Protein AF-A0AAN8VCT1-F1 (afdb_monomer_lite)

Organism: NCBI:txid194707

pLDDT: mean 83.06, std 10.14, range [31.86, 95.44]

Structure (mmCIF, N/CA/C/O backbone):
data_AF-A0AAN8VCT1-F1
#
_entry.id   AF-A0AAN8VCT1-F1
#
loop_
_atom_site.group_PDB
_atom_site.id
_atom_site.type_symbol
_atom_site.label_atom_id
_atom_site.label_alt_id
_atom_site.label_comp_id
_atom_site.label_asym_id
_atom_site.label_entity_id
_atom_site.label_seq_id
_atom_site.pdbx_PDB_ins_code
_atom_site.Cartn_x
_atom_site.Cartn_y
_atom_site.Cartn_z
_atom_site.occupancy
_atom_site.B_iso_or_equiv
_atom_site.auth_seq_id
_atom_site.auth_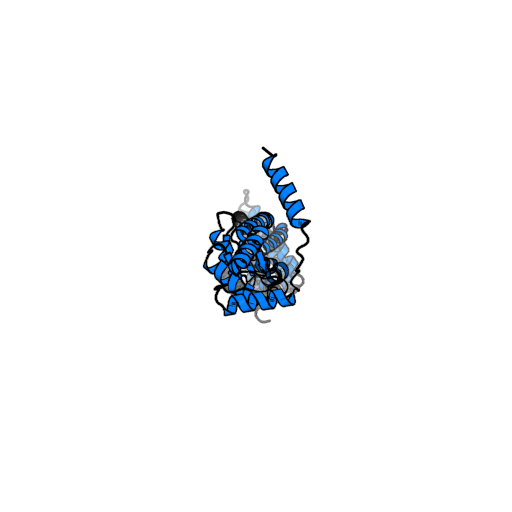comp_id
_atom_site.auth_asym_id
_atom_site.auth_atom_id
_atom_site.pdbx_PDB_model_num
ATOM 1 N N . MET A 1 1 ? -18.694 25.900 54.998 1.00 53.75 1 MET A N 1
ATOM 2 C CA . MET A 1 1 ? -19.488 25.011 54.133 1.00 53.75 1 MET A CA 1
ATOM 3 C C . MET A 1 1 ? -19.138 23.539 54.392 1.00 53.75 1 MET A C 1
ATOM 5 O O . MET A 1 1 ? -19.356 22.736 53.507 1.00 53.75 1 MET A O 1
ATOM 9 N N . ASP A 1 2 ? -18.673 23.172 55.602 1.00 62.88 2 ASP A N 1
ATOM 10 C CA . ASP A 1 2 ? -18.241 21.791 55.914 1.00 62.88 2 ASP A CA 1
ATOM 11 C C . ASP A 1 2 ? -18.746 21.263 57.275 1.00 62.88 2 ASP A C 1
ATOM 13 O O . ASP A 1 2 ? -18.434 20.135 57.645 1.00 62.88 2 ASP A O 1
ATOM 17 N N . GLU A 1 3 ? -19.530 22.036 58.041 1.00 81.06 3 GLU A N 1
ATOM 18 C CA . GLU A 1 3 ? -20.085 21.554 59.323 1.00 81.06 3 GLU A CA 1
ATOM 19 C C . GLU A 1 3 ? -21.129 20.451 59.109 1.00 81.06 3 GLU A C 1
ATOM 21 O O . GLU A 1 3 ? -21.075 19.428 59.784 1.00 81.06 3 GLU A O 1
ATOM 26 N N . GLU A 1 4 ? -21.998 20.587 58.103 1.00 82.38 4 GLU A N 1
ATOM 27 C CA . GLU A 1 4 ? -22.968 19.542 57.734 1.00 82.38 4 GLU A CA 1
ATOM 28 C C . GLU A 1 4 ? -22.280 18.250 57.266 1.00 82.38 4 GLU A C 1
ATOM 30 O O . GLU A 1 4 ? -22.749 17.147 57.539 1.00 82.38 4 GLU A O 1
ATOM 35 N N . LEU A 1 5 ? -21.133 18.374 56.592 1.00 79.94 5 LEU A N 1
ATOM 36 C CA . LEU A 1 5 ? -20.367 17.243 56.067 1.00 79.94 5 LEU A CA 1
ATOM 37 C C . LEU A 1 5 ? -19.647 16.488 57.198 1.00 79.94 5 LEU A C 1
ATOM 39 O O . LEU A 1 5 ? -19.632 15.255 57.215 1.00 79.94 5 LEU A O 1
ATOM 43 N N . LEU A 1 6 ? -19.127 17.221 58.189 1.00 88.38 6 LEU A N 1
ATOM 44 C CA . LEU A 1 6 ? -18.563 16.663 59.423 1.00 88.38 6 LEU A CA 1
ATOM 45 C C . LEU A 1 6 ? -19.628 15.997 60.303 1.00 88.38 6 LEU A C 1
ATOM 47 O O . LEU A 1 6 ? -19.378 14.936 60.879 1.00 88.38 6 LEU A O 1
ATOM 51 N N . GLU A 1 7 ? -20.823 16.582 60.398 1.00 89.25 7 GLU A N 1
ATOM 52 C CA . GLU A 1 7 ? -21.940 15.964 61.113 1.00 89.25 7 GLU A CA 1
ATOM 53 C C . GLU A 1 7 ? -22.403 14.675 60.434 1.00 89.25 7 GLU A C 1
ATOM 55 O O . GLU A 1 7 ? -22.586 13.667 61.118 1.00 89.25 7 GLU A O 1
ATOM 60 N N . LEU A 1 8 ? -22.511 14.663 59.102 1.00 84.38 8 LEU A N 1
ATOM 61 C CA . LEU A 1 8 ? -22.821 13.457 58.331 1.00 84.38 8 LEU A CA 1
ATOM 62 C C . LEU A 1 8 ? -21.752 12.372 58.508 1.00 84.38 8 LEU A C 1
ATOM 64 O O . LEU A 1 8 ? -22.101 11.211 58.723 1.00 84.38 8 LEU A O 1
ATOM 68 N N . GLN A 1 9 ? -20.462 12.729 58.498 1.00 83.62 9 GLN A N 1
ATOM 69 C CA . GLN A 1 9 ? -19.374 11.784 58.785 1.00 83.62 9 GLN A CA 1
ATOM 70 C C . GLN A 1 9 ? -19.494 11.178 60.183 1.00 83.62 9 GLN A C 1
ATOM 72 O O . GLN A 1 9 ? -19.378 9.965 60.349 1.00 83.62 9 GLN A O 1
ATOM 77 N N . ARG A 1 10 ? -19.783 12.003 61.190 1.00 87.44 10 ARG A N 1
ATOM 78 C CA . ARG A 1 10 ? -19.929 11.541 62.571 1.00 87.44 10 ARG A CA 1
ATOM 79 C C . ARG A 1 10 ? -21.169 10.661 62.759 1.00 87.44 10 ARG A C 1
ATOM 81 O O . ARG A 1 10 ? -21.119 9.675 63.494 1.00 87.44 10 ARG A O 1
ATOM 88 N N . GLN A 1 11 ? -22.276 10.995 62.097 1.00 85.75 11 GLN A N 1
ATOM 89 C CA . GLN A 1 11 ? -23.486 10.167 62.083 1.00 85.75 11 GLN A CA 1
ATOM 90 C C . GLN A 1 11 ? -23.235 8.824 61.388 1.00 85.75 11 GLN A C 1
ATOM 92 O O . GLN A 1 11 ? -23.698 7.789 61.869 1.00 85.75 11 GLN A O 1
ATOM 97 N N . PHE A 1 12 ? -22.455 8.822 60.306 1.00 78.38 12 PHE A N 1
ATOM 98 C CA . PHE A 1 12 ? -22.058 7.611 59.597 1.00 78.38 12 PHE A CA 1
ATOM 99 C C . PHE A 1 12 ? -21.145 6.716 60.447 1.00 78.38 12 PHE A C 1
ATOM 101 O O . PHE A 1 12 ? -21.412 5.521 60.569 1.00 78.38 12 PHE A O 1
ATOM 108 N N . GLU A 1 13 ? -20.131 7.279 61.112 1.00 84.19 13 GLU A N 1
ATOM 109 C CA . GLU A 1 13 ? -19.280 6.537 62.055 1.00 84.19 13 GLU A CA 1
ATOM 110 C C . GLU A 1 13 ? -20.093 5.934 63.205 1.00 84.19 13 GLU A C 1
ATOM 112 O O . GLU A 1 13 ? -19.901 4.770 63.560 1.00 84.19 13 GLU A O 1
ATOM 117 N N . PHE A 1 14 ? -21.042 6.690 63.763 1.00 82.31 14 PHE A N 1
ATOM 118 C CA . PHE A 1 14 ? -21.921 6.203 64.824 1.00 82.31 14 PHE A CA 1
ATOM 119 C C . PHE A 1 14 ? -22.819 5.049 64.347 1.00 82.31 14 PHE A C 1
ATOM 121 O O . PHE A 1 14 ? -22.949 4.038 65.039 1.00 82.31 14 PHE A O 1
ATOM 128 N N . ALA A 1 15 ? -23.391 5.158 63.143 1.00 76.38 15 ALA A N 1
ATOM 129 C CA . ALA A 1 15 ? -24.202 4.104 62.538 1.00 76.38 15 ALA A CA 1
ATOM 130 C C . ALA A 1 15 ? -23.382 2.844 62.201 1.00 76.38 15 ALA A C 1
ATOM 132 O O . ALA A 1 15 ? -23.878 1.734 62.373 1.00 76.38 15 ALA A O 1
ATOM 133 N N . GLN A 1 16 ? -22.119 2.988 61.782 1.00 70.69 16 GLN A N 1
ATOM 134 C CA . GLN A 1 16 ? -21.220 1.852 61.546 1.00 70.69 16 GLN A CA 1
ATOM 135 C C . GLN A 1 16 ? -20.748 1.177 62.844 1.00 70.69 16 GLN A C 1
ATOM 137 O O . GLN A 1 16 ? -20.548 -0.040 62.876 1.00 70.69 16 GLN A O 1
ATOM 142 N N . GLN A 1 17 ? -20.571 1.946 63.924 1.00 70.25 17 GLN A N 1
ATOM 143 C CA . GLN A 1 17 ? -20.206 1.423 65.245 1.00 70.25 17 GLN A CA 1
ATOM 144 C C . GLN A 1 17 ? -21.382 0.758 65.972 1.00 70.25 17 GLN A C 1
ATOM 146 O O . GLN A 1 17 ? -21.161 -0.078 66.858 1.00 70.25 17 GLN A O 1
ATOM 151 N N . ALA A 1 18 ? -22.623 1.070 65.586 1.00 67.12 18 ALA A N 1
ATOM 152 C CA . ALA A 1 18 ? -23.806 0.348 66.026 1.00 67.12 18 ALA A CA 1
ATOM 153 C C . ALA A 1 18 ? -23.758 -1.092 65.484 1.00 67.12 18 ALA A C 1
ATOM 155 O O . ALA A 1 18 ? -24.204 -1.395 64.380 1.00 67.12 18 ALA A O 1
ATOM 156 N N . LYS A 1 19 ? -23.187 -2.010 66.274 1.00 56.22 19 LYS A N 1
ATOM 157 C CA . LYS A 1 19 ? -23.197 -3.446 65.980 1.00 56.22 19 LYS A CA 1
ATOM 158 C C . LYS A 1 19 ? -24.645 -3.915 65.853 1.00 56.22 19 LYS A C 1
ATOM 160 O O . LYS A 1 19 ? -25.330 -4.095 66.858 1.00 56.22 19 LYS A O 1
ATOM 165 N N . SER A 1 20 ? -25.090 -4.146 64.621 1.00 60.38 20 SER A N 1
ATOM 166 C CA . SER A 1 20 ? -26.326 -4.870 64.357 1.00 60.38 20 SER A CA 1
ATOM 167 C C . SER A 1 20 ? -26.246 -6.232 65.053 1.00 60.38 20 SER A C 1
ATOM 169 O O . SER A 1 20 ? -25.323 -7.016 64.832 1.00 60.38 20 SER A O 1
ATOM 171 N N . SER A 1 21 ? -27.187 -6.501 65.958 1.00 58.75 21 SER A N 1
ATOM 172 C CA . SER A 1 21 ? -27.224 -7.738 66.751 1.00 58.75 21 SER A CA 1
ATOM 173 C C . SER A 1 21 ? -27.528 -8.980 65.905 1.00 58.75 21 SER A C 1
ATOM 175 O O . SER A 1 21 ? -27.344 -10.102 66.370 1.00 58.75 21 SER A O 1
ATOM 177 N N . ILE A 1 22 ? -27.954 -8.787 64.653 1.00 65.75 22 ILE A N 1
ATOM 178 C CA . ILE A 1 22 ? -28.305 -9.839 63.703 1.00 65.75 22 ILE A CA 1
ATOM 179 C C . ILE A 1 22 ? -27.541 -9.565 62.406 1.00 65.75 22 ILE A C 1
ATOM 181 O O . ILE A 1 22 ? -27.936 -8.726 61.598 1.00 65.75 22 ILE A O 1
ATOM 185 N N . ARG A 1 23 ? -26.420 -10.262 62.212 1.00 71.12 23 ARG A N 1
ATOM 186 C CA . ARG A 1 23 ? -25.745 -10.335 60.912 1.00 71.12 23 ARG A CA 1
ATOM 187 C C . ARG A 1 23 ? -26.341 -11.504 60.143 1.00 71.12 23 ARG A C 1
ATOM 189 O O . ARG A 1 23 ? -26.275 -12.641 60.607 1.00 71.12 23 ARG A O 1
ATOM 196 N N . LEU A 1 24 ? -26.935 -11.221 58.990 1.00 77.00 24 LEU A N 1
ATOM 197 C CA . LEU A 1 24 ? -27.334 -12.266 58.055 1.00 77.00 24 LEU A CA 1
ATOM 198 C C . LEU A 1 24 ? -26.065 -12.943 57.526 1.00 77.00 24 LEU A C 1
ATOM 200 O O . LEU A 1 24 ? -25.095 -12.267 57.185 1.00 77.00 24 LEU A O 1
ATOM 204 N N . SER A 1 25 ? -26.055 -14.275 57.494 1.00 83.38 25 SER A N 1
ATOM 205 C CA . SER A 1 25 ? -25.018 -15.012 56.774 1.00 83.38 25 SER A CA 1
ATOM 206 C C . SER A 1 25 ? -25.188 -14.785 55.270 1.00 83.38 25 SER A C 1
ATOM 208 O O . SER A 1 25 ? -26.305 -14.559 54.807 1.00 83.38 25 SER A O 1
ATOM 210 N N . GLU A 1 26 ? -24.107 -14.893 54.497 1.00 81.81 26 GLU A N 1
ATOM 211 C CA . GLU A 1 26 ? -24.150 -14.765 53.028 1.00 81.81 26 GLU A CA 1
ATOM 212 C C . GLU A 1 26 ? -25.211 -15.692 52.413 1.00 81.81 26 GLU A C 1
ATOM 214 O O . GLU A 1 26 ? -26.003 -15.275 51.574 1.00 81.81 26 GLU A O 1
ATOM 219 N N . ARG A 1 27 ? -25.319 -16.924 52.926 1.00 84.00 27 ARG A N 1
ATOM 220 C CA . ARG A 1 27 ? -26.356 -17.883 52.526 1.00 84.00 27 ARG A CA 1
ATOM 221 C C . ARG A 1 27 ? -27.774 -17.366 52.780 1.00 84.00 27 ARG A C 1
ATOM 223 O O . ARG A 1 27 ? -28.621 -17.477 51.901 1.00 84.00 27 ARG A O 1
ATOM 230 N N . ASN A 1 28 ? -28.027 -16.782 53.951 1.00 86.38 28 ASN A N 1
ATOM 231 C CA . ASN A 1 28 ? -29.343 -16.230 54.271 1.00 86.38 28 ASN A CA 1
ATOM 232 C C . ASN A 1 28 ? -29.665 -15.012 53.395 1.00 86.38 28 ASN A C 1
ATOM 234 O O . ASN A 1 28 ? -30.828 -14.800 53.070 1.00 86.38 28 ASN A O 1
ATOM 238 N N . VAL A 1 29 ? -28.658 -14.218 53.010 1.00 85.06 29 VAL A N 1
ATOM 239 C CA . VAL A 1 29 ? -28.833 -13.095 52.076 1.00 85.06 29 VAL A CA 1
ATOM 240 C C . VAL A 1 29 ? -29.236 -13.606 50.694 1.00 85.06 29 VAL A C 1
ATOM 242 O O . VAL A 1 29 ? -30.199 -13.098 50.130 1.00 85.06 29 VAL A O 1
ATOM 245 N N . VAL A 1 30 ? -28.571 -14.642 50.175 1.00 84.38 30 VAL A N 1
ATOM 246 C CA . VAL A 1 30 ? -28.929 -15.261 48.885 1.00 84.38 30 VAL A CA 1
ATOM 247 C C . VAL A 1 30 ? -30.354 -15.825 48.916 1.00 84.38 30 VAL A C 1
ATOM 249 O O . VAL A 1 30 ? -31.145 -15.529 48.024 1.00 84.38 30 VAL A O 1
ATOM 252 N N . GLU A 1 31 ? -30.720 -16.566 49.969 1.00 85.75 31 GLU A N 1
ATOM 253 C CA . GLU A 1 31 ? -32.077 -17.114 50.129 1.00 85.75 31 GLU A CA 1
ATOM 254 C C . GLU A 1 31 ? -33.140 -16.004 50.242 1.00 85.75 31 GLU A C 1
ATOM 256 O O . GLU A 1 31 ? -34.231 -16.129 49.684 1.00 85.75 31 GLU A O 1
ATOM 261 N N . LEU A 1 32 ? -32.825 -14.888 50.913 1.00 86.75 32 LEU A N 1
ATOM 262 C CA . LEU A 1 32 ? -33.703 -13.716 50.985 1.00 86.75 32 LEU A CA 1
ATOM 263 C C . LEU A 1 32 ? -33.900 -13.061 49.618 1.00 86.75 32 LEU A C 1
ATOM 265 O O . LEU A 1 32 ? -35.037 -12.778 49.255 1.00 86.75 32 LEU A O 1
ATOM 269 N N . VAL A 1 33 ? -32.829 -12.840 48.853 1.00 85.88 33 VAL A N 1
ATOM 270 C CA . VAL A 1 33 ? -32.914 -12.258 47.501 1.00 85.88 33 VAL A CA 1
ATOM 271 C C . VAL A 1 33 ? -33.759 -13.146 46.588 1.00 85.88 33 VAL A C 1
ATOM 273 O O . VAL A 1 33 ? -34.661 -12.649 45.914 1.00 85.88 33 VAL A O 1
ATOM 276 N N . GLN A 1 34 ? -33.556 -14.463 46.645 1.00 84.31 34 GLN A N 1
ATOM 277 C CA . GLN A 1 34 ? -34.357 -15.421 45.887 1.00 84.31 34 GLN A CA 1
ATOM 278 C C . GLN A 1 34 ? -35.841 -15.369 46.290 1.00 84.31 34 GLN A C 1
ATOM 280 O O . GLN A 1 34 ? -36.719 -15.353 45.429 1.00 84.31 34 GLN A O 1
ATOM 285 N N . LYS A 1 35 ? -36.144 -15.256 47.592 1.00 87.50 35 LYS A N 1
ATOM 286 C CA . LYS A 1 35 ? -37.524 -15.077 48.075 1.00 87.50 35 LYS A CA 1
ATOM 287 C C . LYS A 1 35 ? -38.144 -13.752 47.637 1.00 87.50 35 LYS A C 1
ATOM 289 O O . LYS A 1 35 ? -39.335 -13.720 47.340 1.00 87.50 35 LYS A O 1
ATOM 294 N N . LEU A 1 36 ? -37.369 -12.672 47.576 1.00 87.69 36 LEU A N 1
ATOM 295 C CA . LEU A 1 36 ? -37.843 -11.375 47.084 1.00 87.69 36 LEU A CA 1
ATOM 296 C C . LEU A 1 36 ? -38.179 -11.414 45.585 1.00 87.69 36 LEU A C 1
ATOM 298 O O . LEU A 1 36 ? -39.157 -10.785 45.179 1.00 87.69 36 LEU A O 1
ATOM 302 N N . GLN A 1 37 ? -37.430 -12.183 44.787 1.00 85.19 37 GLN A N 1
ATOM 303 C CA . GLN A 1 37 ? -37.764 -12.453 43.383 1.00 85.19 37 GLN A CA 1
ATOM 304 C C . GLN A 1 37 ? -39.017 -13.333 43.244 1.00 85.19 37 GLN A C 1
ATOM 306 O O . GLN A 1 37 ? -39.904 -13.007 42.460 1.00 85.19 37 GLN A O 1
ATOM 311 N N . GLU A 1 38 ? -39.149 -14.408 44.035 1.00 88.25 38 GLU A N 1
ATOM 312 C CA . GLU A 1 38 ? -40.351 -15.267 44.029 1.00 88.25 38 GLU A CA 1
ATOM 313 C C . GLU A 1 38 ? -41.633 -14.486 44.361 1.00 88.25 38 GLU A C 1
ATOM 315 O O . GLU A 1 38 ? -42.693 -14.751 43.795 1.00 88.25 38 GLU A O 1
ATOM 320 N N . LEU A 1 39 ? -41.537 -13.517 45.276 1.00 91.19 39 LEU A N 1
ATOM 321 C CA . LEU A 1 39 ? -42.647 -12.653 45.680 1.00 91.19 39 LEU A CA 1
ATOM 322 C C . LEU A 1 39 ? -42.895 -11.477 44.717 1.00 91.19 39 LEU A C 1
ATOM 324 O O . LEU A 1 39 ? -43.780 -10.670 44.991 1.00 91.19 39 LEU A O 1
ATOM 328 N N . GLN A 1 40 ? -42.132 -11.370 43.620 1.00 84.62 40 GLN A N 1
ATOM 329 C CA . GLN A 1 40 ? -42.171 -10.259 42.655 1.00 84.62 40 GLN A CA 1
ATOM 330 C C . GLN A 1 40 ? -41.985 -8.872 43.293 1.00 84.62 40 GLN A C 1
ATOM 332 O O . GLN A 1 40 ? -42.504 -7.872 42.803 1.00 84.62 40 GLN A O 1
ATOM 337 N N . ILE A 1 41 ? -41.242 -8.802 44.401 1.00 86.94 41 ILE A N 1
ATOM 338 C CA . ILE A 1 41 ? -40.828 -7.526 45.002 1.00 86.94 41 ILE A CA 1
ATOM 339 C C . ILE A 1 41 ? -39.629 -6.962 44.230 1.00 86.94 41 ILE A C 1
ATOM 341 O O . ILE A 1 41 ? -39.508 -5.751 44.070 1.00 86.94 41 ILE A O 1
ATOM 345 N N . ILE A 1 42 ? -38.757 -7.853 43.748 1.00 82.56 42 ILE A N 1
ATOM 346 C CA . ILE A 1 42 ? -37.746 -7.562 42.730 1.00 82.56 42 ILE A CA 1
ATOM 347 C C . ILE A 1 42 ? -38.297 -8.125 41.421 1.00 82.56 42 ILE A C 1
ATOM 349 O O . ILE A 1 42 ? -38.328 -9.341 41.237 1.00 82.56 42 ILE A O 1
ATOM 353 N N . ASP A 1 43 ? -38.786 -7.248 40.552 1.00 78.25 43 ASP A N 1
ATOM 354 C CA . ASP A 1 43 ? -39.464 -7.586 39.295 1.00 78.25 43 ASP A CA 1
ATOM 355 C C . ASP A 1 43 ? -38.547 -7.512 38.060 1.00 78.25 43 ASP A C 1
ATOM 357 O O . ASP A 1 43 ? -38.998 -7.732 36.936 1.00 78.25 43 ASP A O 1
ATOM 361 N N . PHE A 1 44 ? -37.256 -7.247 38.263 1.00 79.56 44 PHE A N 1
ATOM 362 C CA . PHE A 1 44 ? -36.243 -7.158 37.215 1.00 79.56 44 PHE A CA 1
ATOM 363 C C . PHE A 1 44 ? -35.211 -8.289 37.302 1.00 79.56 44 PHE A C 1
ATOM 365 O O . PHE A 1 44 ? -34.956 -8.859 38.367 1.00 79.56 44 PHE A O 1
ATOM 372 N N . ASP A 1 45 ? -34.589 -8.594 36.159 1.00 77.75 45 ASP A N 1
ATOM 373 C CA . ASP A 1 45 ? -33.506 -9.575 36.078 1.00 77.75 45 ASP A CA 1
ATOM 374 C C . ASP A 1 45 ? -32.312 -9.116 36.924 1.00 77.75 45 ASP A C 1
ATOM 376 O O . ASP A 1 45 ? -31.801 -8.005 36.764 1.00 77.75 45 ASP A O 1
ATOM 380 N N . LEU A 1 46 ? -31.855 -9.994 37.815 1.00 82.69 46 LEU A N 1
ATOM 381 C CA . LEU A 1 46 ? -30.697 -9.770 38.671 1.00 82.69 46 LEU A CA 1
ATOM 382 C C . LEU A 1 46 ? -29.608 -10.768 38.278 1.00 82.69 46 LEU A C 1
ATOM 384 O O . LEU A 1 46 ? -29.784 -11.978 38.424 1.00 82.69 46 LEU A O 1
ATOM 388 N N . LEU A 1 47 ? -28.497 -10.256 37.760 1.00 83.50 47 LEU A N 1
ATOM 389 C CA . LEU A 1 47 ? -27.330 -11.057 37.409 1.00 83.50 47 LEU A CA 1
ATOM 390 C C . LEU A 1 47 ? -26.454 -11.229 38.645 1.00 83.50 47 LEU A C 1
ATOM 392 O O . LEU A 1 47 ? -26.491 -10.403 39.556 1.00 83.50 47 LEU A O 1
ATOM 396 N N . HIS A 1 48 ? -25.640 -12.276 38.674 1.00 82.44 48 HIS A N 1
ATOM 397 C CA . HIS A 1 48 ? -24.631 -12.461 39.711 1.00 82.44 48 HIS A CA 1
ATOM 398 C C . HIS A 1 48 ? -23.240 -12.534 39.090 1.00 82.44 48 HIS A C 1
ATOM 400 O O . HIS A 1 48 ? -23.070 -12.970 37.949 1.00 82.44 48 HIS A O 1
ATOM 406 N N . THR A 1 49 ? -22.230 -12.134 39.856 1.00 83.12 49 THR A N 1
ATOM 407 C CA . THR A 1 49 ? -20.837 -12.313 39.445 1.00 83.12 49 THR A CA 1
ATOM 408 C C . THR A 1 49 ? -20.459 -13.795 39.438 1.00 83.12 49 THR A C 1
ATOM 410 O O . THR A 1 49 ? -21.112 -14.624 40.081 1.00 83.12 49 THR A O 1
ATOM 413 N N . VAL A 1 50 ? -19.380 -14.160 38.740 1.00 80.19 50 VAL A N 1
ATOM 414 C CA . VAL A 1 50 ? -18.866 -15.546 38.678 1.00 80.19 50 VAL A CA 1
ATOM 415 C C . VAL A 1 50 ? -18.505 -16.073 40.077 1.00 80.19 50 VAL A C 1
ATOM 417 O O . VAL A 1 50 ? -18.590 -17.268 40.351 1.00 80.19 50 VAL A O 1
ATOM 420 N N . SER A 1 51 ? -18.170 -15.169 41.004 1.00 77.69 51 SER A N 1
ATOM 421 C CA . SER A 1 51 ? -17.932 -15.495 42.415 1.00 77.69 51 SER A CA 1
ATOM 422 C C . SER A 1 51 ? -19.207 -15.828 43.208 1.00 77.69 51 SER A C 1
ATOM 424 O O . SER A 1 51 ? -19.115 -16.398 44.296 1.00 77.69 51 SER A O 1
ATOM 426 N N . GLY A 1 52 ? -20.383 -15.449 42.694 1.00 74.81 52 GLY A N 1
ATOM 427 C CA . GLY A 1 52 ? -21.684 -15.582 43.352 1.00 74.81 52 GLY A CA 1
ATOM 428 C C . GLY A 1 52 ? -21.895 -14.650 44.550 1.00 74.81 52 GLY A C 1
ATOM 429 O O . GLY A 1 52 ? -22.869 -14.817 45.281 1.00 74.81 52 GLY A O 1
ATOM 430 N N . LYS A 1 53 ? -20.981 -13.701 44.793 1.00 75.44 53 LYS A N 1
ATOM 431 C CA . LYS A 1 53 ? -21.008 -12.824 45.978 1.00 75.44 53 LYS A CA 1
ATOM 432 C C . LYS A 1 53 ? -21.678 -11.480 45.740 1.00 75.44 53 LYS A C 1
ATOM 434 O O . LYS A 1 53 ? -22.108 -10.839 46.694 1.00 75.44 53 LYS A O 1
ATOM 439 N N . GLU A 1 54 ? -21.749 -11.059 44.488 1.00 82.31 54 GLU A N 1
ATOM 440 C CA . GLU A 1 54 ? -22.249 -9.746 44.103 1.00 82.31 54 GLU A CA 1
ATOM 441 C C . GLU A 1 54 ? -23.355 -9.907 43.072 1.00 82.31 54 GLU A C 1
ATOM 443 O O . GLU A 1 54 ? -23.304 -10.803 42.226 1.00 82.31 54 GLU A O 1
ATOM 448 N N . TYR A 1 55 ? -24.344 -9.025 43.164 1.00 85.19 55 TYR A N 1
ATOM 449 C CA . TYR A 1 55 ? -25.439 -8.938 42.216 1.00 85.19 55 TYR A CA 1
ATOM 450 C C . TYR A 1 55 ? -25.302 -7.666 41.391 1.00 85.19 55 TYR A C 1
ATOM 452 O O . TYR A 1 55 ? -25.038 -6.594 41.934 1.00 85.19 55 TYR A O 1
ATOM 460 N N . ILE A 1 56 ? -25.524 -7.793 40.090 1.00 88.00 56 ILE A N 1
ATOM 461 C CA . ILE A 1 56 ? -25.446 -6.710 39.117 1.00 88.00 56 ILE A CA 1
ATOM 462 C C . ILE A 1 56 ? -26.772 -6.635 38.368 1.00 88.00 56 ILE A C 1
ATOM 464 O O . ILE A 1 56 ? -27.332 -7.644 37.938 1.00 88.00 56 ILE A O 1
ATOM 468 N N . THR A 1 57 ? -27.288 -5.420 38.201 1.00 89.62 57 THR A N 1
ATOM 469 C CA . THR A 1 57 ? -28.431 -5.186 37.319 1.00 89.62 57 THR A CA 1
ATOM 470 C C . THR A 1 57 ? -27.952 -5.059 35.868 1.00 89.62 57 THR A C 1
ATOM 472 O O . THR A 1 57 ? -26.838 -4.585 35.626 1.00 89.62 57 THR A O 1
ATOM 475 N N . PRO A 1 58 ? -28.776 -5.419 34.869 1.00 88.44 58 PRO A N 1
ATOM 476 C CA . PRO A 1 58 ? -28.435 -5.223 33.459 1.00 88.44 58 PRO A CA 1
ATOM 477 C C . PRO A 1 58 ? -28.104 -3.763 33.111 1.00 88.44 58 PRO A C 1
ATOM 479 O O . PRO A 1 58 ? -27.245 -3.497 32.270 1.00 88.44 58 PRO A O 1
ATOM 482 N N . GLU A 1 59 ? -28.758 -2.804 33.771 1.00 89.44 59 GLU A N 1
ATOM 483 C CA . GLU A 1 59 ? -28.461 -1.377 33.611 1.00 89.44 59 GLU A CA 1
ATOM 484 C C . GLU A 1 59 ? -27.074 -1.013 34.145 1.00 89.44 59 GLU A C 1
ATOM 486 O O . GLU A 1 59 ? -26.326 -0.312 33.467 1.00 89.44 59 GLU A O 1
ATOM 491 N N . GLN A 1 60 ? -26.692 -1.532 35.315 1.00 90.25 60 GLN A N 1
ATOM 492 C CA . GLN A 1 60 ? -25.357 -1.309 35.865 1.00 90.25 60 GLN A CA 1
ATOM 493 C C . GLN A 1 60 ? -24.282 -1.947 34.978 1.00 90.25 60 GLN A C 1
ATOM 495 O O . GLN A 1 60 ? -23.296 -1.291 34.647 1.00 90.25 60 GLN A O 1
ATOM 500 N N . LEU A 1 61 ? -24.524 -3.174 34.498 1.00 91.50 61 LEU A N 1
ATOM 501 C CA . LEU A 1 61 ? -23.649 -3.843 33.533 1.00 91.50 61 LEU A CA 1
ATOM 502 C C . LEU A 1 61 ? -23.440 -2.976 32.283 1.00 91.50 61 LEU A C 1
ATOM 504 O O . LEU A 1 61 ? -22.322 -2.817 31.806 1.00 91.50 61 LEU A O 1
ATOM 508 N N . ARG A 1 62 ? -24.509 -2.355 31.771 1.00 92.06 62 ARG A N 1
ATOM 509 C CA . ARG A 1 62 ? -24.431 -1.433 30.631 1.00 92.06 62 ARG A CA 1
ATOM 510 C C . ARG A 1 62 ? -23.521 -0.236 30.914 1.00 92.06 62 ARG A C 1
ATOM 512 O O . ARG A 1 62 ? -22.734 0.145 30.050 1.00 92.06 62 ARG A O 1
ATOM 519 N N . LEU A 1 63 ? -23.655 0.380 32.090 1.00 92.62 63 LEU A N 1
ATOM 520 C CA . LEU A 1 63 ? -22.862 1.550 32.475 1.00 92.62 63 LEU A CA 1
ATOM 521 C C . LEU A 1 63 ? -21.376 1.209 32.600 1.00 92.62 63 LEU A C 1
ATOM 523 O O . LEU A 1 63 ? -20.539 1.986 32.145 1.00 92.62 63 LEU A O 1
ATOM 527 N N . GLU A 1 64 ? -21.054 0.045 33.160 1.00 92.25 64 GLU A N 1
ATOM 528 C CA . GLU A 1 64 ? -19.675 -0.431 33.296 1.00 92.25 64 GLU A CA 1
ATOM 529 C C . GLU A 1 64 ? -19.042 -0.741 31.938 1.00 92.25 64 GLU A C 1
ATOM 531 O O . GLU A 1 64 ? -17.938 -0.272 31.656 1.00 92.25 64 GLU A O 1
ATOM 536 N N . ILE A 1 65 ? -19.782 -1.413 31.047 1.00 92.06 65 ILE A N 1
ATOM 537 C CA . ILE A 1 65 ? -19.360 -1.647 29.658 1.00 92.06 65 ILE A CA 1
ATOM 538 C C . ILE A 1 65 ? -19.031 -0.314 28.965 1.00 92.06 65 ILE A C 1
ATOM 540 O O . ILE A 1 65 ? -17.955 -0.157 28.387 1.00 92.06 65 ILE A O 1
ATOM 544 N N . LEU A 1 66 ? -19.923 0.678 29.050 1.00 93.00 66 LEU A N 1
ATOM 545 C CA . LEU A 1 66 ? -19.712 1.992 28.432 1.00 93.00 66 LEU A CA 1
ATOM 546 C C . LEU A 1 66 ? -18.532 2.758 29.046 1.00 93.00 66 LEU A C 1
ATOM 548 O O . LEU A 1 66 ? -17.817 3.460 28.327 1.00 93.00 66 LEU A O 1
ATOM 552 N N . ALA A 1 67 ? -18.318 2.639 30.358 1.00 93.06 67 ALA A N 1
ATOM 553 C CA . ALA A 1 67 ? -17.199 3.277 31.042 1.00 93.06 67 ALA A CA 1
ATOM 554 C C . ALA A 1 67 ? -15.850 2.719 30.562 1.00 93.06 67 ALA A C 1
ATOM 556 O O . ALA A 1 67 ? -14.942 3.501 30.265 1.00 93.06 67 ALA A O 1
ATOM 557 N N . GLU A 1 68 ? -15.737 1.396 30.413 1.00 92.06 68 GLU A N 1
ATOM 558 C CA . GLU A 1 68 ? -14.514 0.762 29.910 1.00 92.06 68 GLU A CA 1
ATOM 559 C C . GLU A 1 68 ? -14.280 1.055 28.422 1.00 92.06 68 GLU A C 1
ATOM 561 O O . GLU A 1 68 ? -13.161 1.404 28.036 1.00 92.06 68 GLU A O 1
ATOM 566 N N . ILE A 1 69 ? -15.331 1.057 27.591 1.00 92.44 69 ILE A N 1
ATOM 567 C CA . ILE A 1 69 ? -15.219 1.469 26.180 1.00 92.44 69 ILE A CA 1
ATOM 568 C C . ILE A 1 69 ? -14.724 2.914 26.076 1.00 92.44 69 ILE A C 1
ATOM 570 O O . ILE A 1 69 ? -13.839 3.211 25.277 1.00 92.44 69 ILE A O 1
ATOM 574 N N . LYS A 1 70 ? -15.244 3.832 26.896 1.00 91.44 70 LYS A N 1
ATOM 575 C CA . LYS A 1 70 ? -14.824 5.240 26.870 1.00 91.44 70 LYS A CA 1
ATOM 576 C C . LYS A 1 70 ? -13.361 5.429 27.284 1.00 91.44 70 LYS A C 1
ATOM 578 O O . LYS A 1 70 ? -12.726 6.392 26.856 1.00 91.44 70 LYS A O 1
ATOM 583 N N . LYS A 1 71 ? -12.837 4.538 28.124 1.00 90.94 71 LYS A N 1
ATOM 584 C CA . LYS A 1 71 ? -11.466 4.586 28.638 1.00 90.94 71 LYS A CA 1
ATOM 585 C C . LYS A 1 71 ? -10.448 4.005 27.657 1.00 90.94 71 LYS A C 1
ATOM 587 O O . LYS A 1 71 ? -9.380 4.587 27.497 1.00 90.94 71 LYS A O 1
ATOM 592 N N . LEU A 1 72 ? -10.763 2.871 27.033 1.00 89.00 72 LEU A N 1
ATOM 593 C CA . LEU A 1 72 ? -9.828 2.114 26.191 1.00 89.00 72 LEU A CA 1
ATOM 594 C C . LEU A 1 72 ? -10.085 2.282 24.684 1.00 89.00 72 LEU A C 1
ATOM 596 O O . LEU A 1 72 ? -9.181 2.081 23.878 1.00 89.00 72 LEU A O 1
ATOM 600 N N . GLY A 1 73 ? -11.303 2.648 24.281 1.00 89.62 73 GLY A N 1
ATOM 601 C CA . GLY A 1 73 ? -11.737 2.777 22.886 1.00 89.62 73 GLY A CA 1
ATOM 602 C C . GLY A 1 73 ? -11.989 1.437 22.184 1.00 89.62 73 GLY A C 1
ATOM 603 O O . GLY A 1 73 ? -13.033 1.265 21.557 1.00 89.62 73 GLY A O 1
ATOM 604 N N . ARG A 1 74 ? -11.062 0.480 22.322 1.00 93.06 74 ARG A N 1
ATOM 605 C CA . ARG A 1 74 ? -11.166 -0.909 21.847 1.00 93.06 74 ARG A CA 1
ATOM 606 C C . ARG A 1 74 ? -11.092 -1.870 23.032 1.00 93.06 74 ARG A C 1
ATOM 608 O O . ARG A 1 74 ? -10.130 -1.816 23.792 1.00 93.06 74 ARG A O 1
ATOM 615 N N . VAL A 1 75 ? -12.090 -2.741 23.179 1.00 94.06 75 VAL A N 1
ATOM 616 C CA . VAL A 1 75 ? -12.190 -3.686 24.306 1.00 94.06 75 VAL A CA 1
ATOM 617 C C . VAL A 1 75 ? -12.700 -5.047 23.829 1.00 94.06 75 VAL A C 1
ATOM 619 O O . VAL A 1 75 ? -13.698 -5.119 23.113 1.00 94.06 75 VAL A O 1
ATOM 622 N N . SER A 1 76 ? -12.035 -6.127 24.246 1.00 94.25 76 SER A N 1
ATOM 623 C CA . SER A 1 76 ? -12.501 -7.507 24.049 1.00 94.25 76 SER A CA 1
ATOM 624 C C . SER A 1 76 ? -13.609 -7.850 25.044 1.00 94.25 76 SER A C 1
ATOM 626 O O . SER A 1 76 ? -13.504 -7.526 26.226 1.00 94.25 76 SER A O 1
ATOM 628 N N . LEU A 1 77 ? -14.660 -8.542 24.596 1.00 93.38 77 LEU A N 1
ATOM 629 C CA . LEU A 1 77 ? -15.751 -8.979 25.474 1.00 93.38 77 LEU A CA 1
ATOM 630 C C . LEU A 1 77 ? -15.286 -9.964 26.555 1.00 93.38 77 LEU A C 1
ATOM 632 O O . LEU A 1 77 ? -15.876 -10.002 27.631 1.00 93.38 77 LEU A O 1
ATOM 636 N N . ILE A 1 78 ? -14.226 -10.729 26.282 1.00 93.25 78 ILE A N 1
ATOM 637 C CA . ILE A 1 78 ? -13.639 -11.674 27.241 1.00 93.25 78 ILE A CA 1
ATOM 638 C C . ILE A 1 78 ? -12.954 -10.901 28.369 1.00 93.25 78 ILE A C 1
ATOM 640 O O . ILE A 1 78 ? -13.254 -11.122 29.538 1.00 93.25 78 ILE A O 1
ATOM 644 N N . ASP A 1 79 ? -12.111 -9.928 28.015 1.00 92.94 79 ASP A N 1
ATOM 645 C CA . ASP A 1 79 ? -11.434 -9.078 28.998 1.00 92.94 79 ASP A CA 1
ATOM 646 C C . ASP A 1 79 ? -12.455 -8.274 29.812 1.00 92.94 79 ASP A C 1
ATOM 648 O O . ASP A 1 79 ? -12.304 -8.087 31.016 1.00 92.94 79 ASP A O 1
ATOM 652 N N . LEU A 1 80 ? -13.534 -7.828 29.164 1.00 92.69 80 LEU A N 1
ATOM 653 C CA . LEU A 1 80 ? -14.622 -7.110 29.816 1.00 92.69 80 LEU A CA 1
ATOM 654 C C . LEU A 1 80 ? -15.370 -7.989 30.827 1.00 92.69 80 LEU A C 1
ATOM 656 O O . LEU A 1 80 ? -15.679 -7.523 31.921 1.00 92.69 80 LEU A O 1
ATOM 660 N N . ALA A 1 81 ? -15.620 -9.257 30.490 1.00 91.75 81 ALA A N 1
ATOM 661 C CA . ALA A 1 81 ? -16.209 -10.231 31.405 1.00 91.75 81 ALA A CA 1
ATOM 662 C C . ALA A 1 81 ? -15.310 -10.485 32.626 1.00 91.75 81 ALA A C 1
ATOM 664 O O . ALA A 1 81 ? -15.812 -10.521 33.750 1.00 91.75 81 ALA A O 1
ATOM 665 N N . ASP A 1 82 ? -13.992 -10.563 32.426 1.00 91.19 82 ASP A N 1
ATOM 666 C CA . ASP A 1 82 ? -13.019 -10.735 33.509 1.00 91.19 82 ASP A CA 1
ATOM 667 C C . ASP A 1 82 ? -12.908 -9.492 34.411 1.00 91.19 82 ASP A C 1
ATOM 669 O O . ASP A 1 82 ? -12.819 -9.623 35.633 1.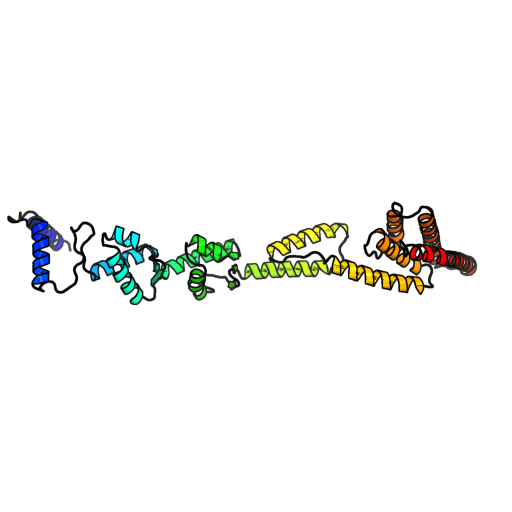00 91.19 82 ASP A O 1
ATOM 673 N N . ILE A 1 83 ? -12.943 -8.285 33.833 1.00 89.62 83 ILE A N 1
ATOM 674 C CA . ILE A 1 83 ? -12.867 -7.013 34.576 1.00 89.62 83 ILE A CA 1
ATOM 675 C C . ILE A 1 83 ? -14.125 -6.786 35.419 1.00 89.62 83 ILE A C 1
ATOM 677 O O . ILE A 1 83 ? -14.024 -6.400 36.583 1.00 89.62 83 ILE A O 1
ATOM 681 N N . ILE A 1 84 ? -15.301 -7.016 34.832 1.00 88.62 84 ILE A N 1
ATOM 682 C CA . ILE A 1 84 ? -16.601 -6.826 35.490 1.00 88.62 84 ILE A CA 1
ATOM 683 C C . ILE A 1 84 ? -16.908 -8.003 36.437 1.00 88.62 84 ILE A C 1
ATOM 685 O O . ILE A 1 84 ? -17.641 -7.865 37.415 1.00 88.62 84 ILE A O 1
ATOM 689 N N . GLY A 1 85 ? -16.344 -9.182 36.170 1.00 87.62 85 GLY A N 1
ATOM 690 C CA . GLY A 1 85 ? -16.582 -10.396 36.946 1.00 87.62 85 GLY A CA 1
ATOM 691 C C . GLY A 1 85 ? -17.946 -11.037 36.676 1.00 87.62 85 GLY A C 1
ATOM 692 O O . GLY A 1 85 ? -18.475 -11.729 37.549 1.00 87.62 85 GLY A O 1
ATOM 693 N N . VAL A 1 86 ? -18.528 -10.819 35.495 1.00 88.38 86 VAL A N 1
ATOM 694 C CA . VAL A 1 86 ? -19.832 -11.360 35.065 1.00 88.38 86 VAL A CA 1
ATOM 695 C C . VAL A 1 86 ? -19.622 -12.398 33.964 1.00 88.38 86 VAL A C 1
ATOM 697 O O . VAL A 1 86 ? -18.683 -12.297 33.184 1.00 88.38 86 VAL A O 1
ATOM 700 N N . ASP A 1 87 ? -20.493 -13.409 33.898 1.00 90.19 87 ASP A N 1
ATOM 701 C CA . ASP A 1 87 ? -20.410 -14.448 32.867 1.00 90.19 87 ASP A CA 1
ATOM 702 C C . ASP A 1 87 ? -20.486 -13.868 31.443 1.00 90.19 87 ASP A C 1
ATOM 704 O O . ASP A 1 87 ? -21.297 -12.978 31.154 1.00 90.19 87 ASP A O 1
ATOM 708 N N . LEU A 1 88 ? -19.668 -14.419 30.541 1.00 90.62 88 LEU A N 1
ATOM 709 C CA . LEU A 1 88 ? -19.496 -13.920 29.175 1.00 90.62 88 LEU A CA 1
ATOM 710 C C . LEU A 1 88 ? -20.828 -13.851 28.420 1.00 90.62 88 LEU A C 1
ATOM 712 O O . LEU A 1 88 ? -21.063 -12.896 27.685 1.00 90.62 88 LEU A O 1
ATOM 716 N N . TYR A 1 89 ? -21.734 -14.804 28.652 1.00 90.94 89 TYR A N 1
ATOM 717 C CA . TYR A 1 89 ? -23.046 -14.828 28.005 1.00 90.94 89 TYR A CA 1
ATOM 718 C C . TYR A 1 89 ? -23.853 -13.543 28.251 1.00 90.94 89 TYR A C 1
ATOM 720 O O . TYR A 1 89 ? -24.477 -12.992 27.338 1.00 90.94 89 TYR A O 1
ATOM 728 N N . HIS A 1 90 ? -23.841 -13.037 29.486 1.00 90.31 90 HIS A N 1
ATOM 729 C CA . HIS A 1 90 ? -24.567 -11.817 29.835 1.00 90.31 90 HIS A CA 1
ATOM 730 C C . HIS A 1 90 ? -23.886 -10.571 29.270 1.00 90.31 90 HIS A C 1
ATOM 732 O O . HIS A 1 90 ? -24.574 -9.653 28.818 1.00 90.31 90 HIS A O 1
ATOM 738 N N . VAL A 1 91 ? -22.552 -10.566 29.238 1.00 92.06 91 VAL A N 1
ATOM 739 C CA . VAL A 1 91 ? -21.758 -9.487 28.639 1.00 92.06 91 VAL A CA 1
ATOM 740 C C . VAL A 1 91 ? -21.997 -9.412 27.132 1.00 92.06 91 VAL A C 1
ATOM 742 O O . VAL A 1 91 ? -22.278 -8.331 26.626 1.00 92.06 91 VAL A O 1
ATOM 745 N N . GLU A 1 92 ? -21.987 -10.538 26.416 1.00 92.75 92 GLU A N 1
ATOM 746 C CA . GLU A 1 92 ? -22.269 -10.598 24.975 1.00 92.75 92 GLU A CA 1
ATOM 747 C C . GLU A 1 92 ? -23.675 -10.092 24.641 1.00 92.75 92 GLU A C 1
ATOM 749 O O . GLU A 1 92 ? -23.850 -9.273 23.733 1.00 92.75 92 GLU A O 1
ATOM 754 N N . LYS A 1 93 ? -24.684 -10.535 25.403 1.00 91.81 93 LYS A N 1
ATOM 755 C CA . LYS A 1 93 ? -26.070 -10.088 25.224 1.00 91.81 93 LYS A CA 1
ATOM 756 C C . LYS A 1 93 ? -26.197 -8.578 25.434 1.00 91.81 93 LYS A C 1
ATOM 758 O O . LYS A 1 93 ? -26.852 -7.904 24.640 1.00 91.81 93 LYS A O 1
ATOM 763 N N . GLN A 1 94 ? -25.564 -8.040 26.477 1.00 91.25 94 GLN A N 1
ATOM 764 C CA . GLN A 1 94 ? -25.639 -6.613 26.782 1.00 91.25 94 GLN A CA 1
ATOM 765 C C . GLN A 1 94 ? -24.816 -5.765 25.808 1.00 91.25 94 GLN A C 1
ATOM 767 O O . GLN A 1 94 ? -25.254 -4.686 25.417 1.00 91.25 94 GLN A O 1
ATOM 772 N N . ALA A 1 95 ? -23.671 -6.265 25.347 1.00 92.50 95 ALA A N 1
ATOM 773 C CA . ALA A 1 95 ? -22.847 -5.623 24.330 1.00 92.50 95 ALA A CA 1
ATOM 774 C C . ALA A 1 95 ? -23.595 -5.438 23.005 1.00 92.50 95 ALA A C 1
ATOM 776 O O . ALA A 1 95 ? -23.522 -4.368 22.405 1.00 92.50 95 ALA A O 1
ATOM 777 N N . GLN A 1 96 ? -24.361 -6.444 22.567 1.00 92.31 96 GLN A N 1
ATOM 778 C CA . GLN A 1 96 ? -25.191 -6.325 21.365 1.00 92.31 96 GLN A CA 1
ATOM 779 C C . GLN A 1 96 ? -26.230 -5.205 21.494 1.00 92.31 96 GLN A C 1
ATOM 781 O O . GLN A 1 96 ? -26.427 -4.454 20.541 1.00 92.31 96 GLN A O 1
ATOM 786 N N . LEU A 1 97 ? -26.840 -5.054 22.675 1.00 92.19 97 LEU A N 1
ATOM 787 C CA . LEU A 1 97 ? -27.790 -3.972 22.956 1.00 92.19 97 LEU A CA 1
ATOM 788 C C . LEU A 1 97 ? -27.108 -2.597 22.994 1.00 92.19 97 LEU A C 1
ATOM 790 O O . LEU A 1 97 ? -27.641 -1.615 22.489 1.00 92.19 97 LEU A O 1
ATOM 794 N N . VAL A 1 98 ? -25.904 -2.514 23.562 1.00 92.62 98 VAL A N 1
ATOM 795 C CA . VAL A 1 98 ? -25.120 -1.270 23.584 1.00 92.62 98 VAL A CA 1
ATOM 796 C C . VAL A 1 98 ? -24.765 -0.818 22.165 1.00 92.62 98 VAL A C 1
ATOM 798 O O . VAL A 1 98 ? -24.914 0.358 21.845 1.00 92.62 98 VAL A O 1
ATOM 801 N N . VAL A 1 99 ? -24.347 -1.747 21.304 1.00 93.38 99 VAL A N 1
ATOM 802 C CA . VAL A 1 99 ? -23.985 -1.453 19.909 1.00 93.38 99 VAL A CA 1
ATOM 803 C C . VAL A 1 99 ? -25.213 -1.142 19.050 1.00 93.38 99 VAL A C 1
ATOM 805 O O . VAL A 1 99 ? -25.122 -0.323 18.142 1.00 93.38 99 VAL A O 1
ATOM 808 N N . SER A 1 100 ? -26.379 -1.740 19.327 1.00 92.38 100 SER A N 1
ATOM 809 C CA . SER A 1 100 ? -27.614 -1.356 18.629 1.00 92.38 100 SER A CA 1
ATOM 810 C C . SER A 1 100 ? -28.097 0.046 18.998 1.00 92.38 100 SER A C 1
ATOM 812 O O . SER A 1 100 ? -28.730 0.706 18.176 1.00 92.38 100 SER A O 1
ATOM 814 N N . ASP A 1 101 ? -27.801 0.492 20.219 1.00 92.19 101 ASP A N 1
ATOM 815 C CA . ASP A 1 101 ? -28.245 1.788 20.728 1.00 92.19 101 ASP A CA 1
ATOM 816 C C . ASP A 1 101 ? -27.311 2.938 20.335 1.00 92.19 101 ASP A C 1
ATOM 818 O O . ASP A 1 101 ? -27.772 4.073 20.197 1.00 92.19 101 ASP A O 1
ATOM 822 N N . ASP A 1 102 ? -26.016 2.665 20.145 1.00 91.75 102 ASP A N 1
ATOM 823 C CA . ASP A 1 102 ? -25.015 3.663 19.768 1.00 91.75 102 ASP A CA 1
ATOM 824 C C . ASP A 1 102 ? -24.349 3.332 18.415 1.00 91.75 102 ASP A C 1
ATOM 826 O O . ASP A 1 102 ? -23.503 2.436 18.341 1.00 91.75 102 ASP A O 1
ATOM 830 N N . PRO A 1 103 ? -24.648 4.090 17.338 1.00 87.94 103 PRO A N 1
ATOM 831 C CA . PRO A 1 103 ? -24.077 3.853 16.011 1.00 87.94 103 PRO A CA 1
ATOM 832 C C . PRO A 1 103 ? -22.581 4.189 15.916 1.00 87.94 103 PRO A C 1
ATOM 834 O O . PRO A 1 103 ? -21.962 3.932 14.884 1.00 87.94 103 PRO A O 1
ATOM 837 N N . THR A 1 104 ? -21.991 4.802 16.946 1.00 90.06 104 THR A N 1
ATOM 838 C CA . THR A 1 104 ? -20.553 5.102 16.988 1.00 90.06 104 THR A CA 1
ATOM 839 C C . THR A 1 104 ? -19.706 3.908 17.428 1.00 90.06 104 THR A C 1
ATOM 841 O O . THR A 1 104 ? -18.475 3.971 17.353 1.00 90.06 104 THR A O 1
ATOM 844 N N . LEU A 1 105 ? -20.347 2.825 17.870 1.00 92.19 105 LEU A N 1
ATOM 845 C CA . LEU A 1 105 ? -19.704 1.595 18.306 1.00 92.19 105 LEU A CA 1
ATOM 846 C C . LEU A 1 105 ? -19.859 0.507 17.246 1.00 92.19 105 LEU A C 1
ATOM 848 O O . LEU A 1 105 ? -20.874 0.408 16.560 1.00 92.19 105 LEU A O 1
ATOM 852 N N . MET A 1 106 ? -18.844 -0.341 17.126 1.00 90.56 106 MET A N 1
ATOM 853 C CA . MET A 1 106 ? -18.854 -1.473 16.209 1.00 90.56 106 MET A CA 1
ATOM 854 C C . MET A 1 106 ? -18.417 -2.743 16.930 1.00 90.56 106 MET A C 1
ATOM 856 O O . MET A 1 106 ? -17.405 -2.734 17.626 1.00 90.56 106 MET A O 1
ATOM 860 N N . LEU A 1 107 ? -19.160 -3.835 16.730 1.00 91.44 107 LEU A N 1
ATOM 861 C CA . LEU A 1 107 ? -18.810 -5.161 17.238 1.00 91.44 107 LEU A CA 1
ATOM 862 C C . LEU A 1 107 ? -18.145 -5.995 16.136 1.00 91.44 107 LEU A C 1
ATOM 864 O O . LEU A 1 107 ? -18.764 -6.278 15.110 1.00 91.44 107 LEU A O 1
ATOM 868 N N . VAL A 1 108 ? -16.899 -6.413 16.355 1.00 88.62 108 VAL A N 1
ATOM 869 C CA . VAL A 1 108 ? -16.084 -7.162 15.389 1.00 88.62 108 VAL A CA 1
ATOM 870 C C . VAL A 1 108 ? -15.413 -8.325 16.107 1.00 88.62 108 VAL A C 1
ATOM 872 O O . VAL A 1 108 ? -14.618 -8.105 17.005 1.00 88.62 108 VAL A O 1
ATOM 875 N N . GLN A 1 109 ? -15.721 -9.568 15.722 1.00 85.25 109 GLN A N 1
ATOM 876 C CA . GLN A 1 109 ? -15.076 -10.782 16.267 1.00 85.25 109 GLN A CA 1
ATOM 877 C C . GLN A 1 109 ? -15.038 -10.872 17.811 1.00 85.25 109 GLN A C 1
ATOM 879 O O . GLN A 1 109 ? -14.116 -11.449 18.374 1.00 85.25 109 GLN A O 1
ATOM 884 N N . GLY A 1 110 ? -16.049 -10.330 18.501 1.00 88.00 110 GLY A N 1
ATOM 885 C CA . GLY A 1 110 ? -16.077 -10.310 19.969 1.00 88.00 110 GLY A CA 1
ATOM 886 C C . GLY A 1 110 ? -15.297 -9.150 20.599 1.00 88.00 110 GLY A C 1
ATOM 887 O O . GLY A 1 110 ? -15.027 -9.176 21.794 1.00 88.00 110 GLY A O 1
ATOM 888 N N . GLU A 1 111 ? -14.962 -8.121 19.823 1.00 91.88 111 GLU A N 1
ATOM 889 C CA . GLU A 1 111 ? -14.401 -6.859 20.301 1.00 91.88 111 GLU A CA 1
ATOM 890 C C . GLU A 1 111 ? -15.340 -5.698 19.981 1.00 91.88 111 GLU A C 1
ATOM 892 O O . GLU A 1 111 ? -15.911 -5.629 18.890 1.00 91.88 111 GLU A O 1
ATOM 897 N N . ILE A 1 112 ? -15.476 -4.762 20.917 1.00 93.38 112 ILE A N 1
ATOM 898 C CA . ILE A 1 112 ? -16.170 -3.494 20.699 1.00 93.38 112 ILE A CA 1
ATOM 899 C C . ILE A 1 112 ? -15.126 -2.424 20.401 1.00 93.38 112 ILE A C 1
ATOM 901 O O . ILE A 1 112 ? -14.178 -2.244 21.167 1.00 93.38 112 ILE A O 1
ATOM 905 N N . ILE A 1 113 ? -15.319 -1.700 19.303 1.00 93.69 113 ILE A N 1
ATOM 906 C CA . ILE A 1 113 ? -14.424 -0.634 18.859 1.00 93.69 113 ILE A CA 1
ATOM 907 C C . ILE A 1 113 ? -15.228 0.646 18.653 1.00 93.69 113 ILE A C 1
ATOM 909 O O . ILE A 1 113 ? -16.230 0.649 17.936 1.00 93.69 113 ILE A O 1
ATOM 913 N N . SER A 1 114 ? -14.783 1.740 19.268 1.00 94.12 114 SER A N 1
ATOM 914 C CA . SER A 1 114 ? -15.402 3.054 19.109 1.00 94.12 114 SER A CA 1
ATOM 915 C C . SER A 1 114 ? -14.903 3.805 17.871 1.00 94.12 114 SER A C 1
ATOM 917 O O . SER A 1 114 ? -13.775 3.630 17.404 1.00 94.12 114 SER A O 1
ATOM 919 N N . HIS A 1 115 ? -15.721 4.726 17.362 1.00 92.31 115 HIS A N 1
ATOM 920 C CA . HIS A 1 115 ? -15.317 5.634 16.287 1.00 92.31 115 HIS A CA 1
ATOM 921 C C . HIS A 1 115 ? -14.118 6.512 16.678 1.00 92.31 115 HIS A C 1
ATOM 923 O O . HIS A 1 115 ? -13.254 6.768 15.844 1.00 92.31 115 HIS A O 1
ATOM 929 N N . SER A 1 116 ? -14.029 6.929 17.948 1.00 92.31 116 SER A N 1
ATOM 930 C CA . SER A 1 116 ? -12.912 7.743 18.442 1.00 92.31 116 SER A CA 1
ATOM 931 C C . SER A 1 116 ? -11.584 6.988 18.405 1.00 92.31 116 SER A C 1
ATOM 933 O O . SER A 1 116 ? -10.562 7.581 18.078 1.00 92.31 116 SER A O 1
ATOM 935 N N . TYR A 1 117 ? -11.596 5.679 18.686 1.00 93.81 117 TYR A N 1
ATOM 936 C CA . TYR A 1 117 ? -10.417 4.830 18.518 1.00 93.81 117 TYR A CA 1
ATOM 937 C C . TYR A 1 117 ? -9.968 4.820 17.056 1.00 93.81 117 TYR A C 1
ATOM 939 O O . TYR A 1 117 ? -8.791 5.015 16.765 1.00 93.81 117 TYR A O 1
ATOM 947 N N . TRP A 1 118 ? -10.912 4.668 16.125 1.00 93.25 118 TRP A N 1
ATOM 948 C CA . TRP A 1 118 ? -10.609 4.693 14.697 1.00 93.25 118 TRP A CA 1
ATOM 949 C C . TRP A 1 118 ? -10.100 6.039 14.195 1.00 93.25 118 TRP A C 1
ATOM 951 O O . TRP A 1 118 ? -9.293 6.068 13.270 1.00 93.25 118 TRP A O 1
ATOM 961 N N . ASP A 1 119 ? -10.536 7.142 14.797 1.00 93.88 119 ASP A N 1
ATOM 962 C CA . ASP A 1 119 ? -10.023 8.472 14.476 1.00 93.88 119 ASP A CA 1
ATOM 963 C C . ASP A 1 119 ? -8.557 8.611 14.915 1.00 93.88 119 ASP A C 1
ATOM 965 O O . ASP A 1 119 ? -7.726 9.024 14.108 1.00 93.88 119 ASP A O 1
ATOM 969 N N . SER A 1 120 ? -8.202 8.155 16.122 1.00 94.25 120 SER A N 1
ATOM 970 C CA . SER A 1 120 ? -6.805 8.119 16.585 1.00 94.25 120 SER A CA 1
ATOM 971 C C . SER A 1 120 ? -5.928 7.173 15.757 1.00 94.25 120 SER A C 1
ATOM 973 O O . SER A 1 120 ? -4.822 7.537 15.364 1.00 94.25 120 SER A O 1
ATOM 975 N N . VAL A 1 121 ? -6.429 5.980 15.422 1.00 94.25 121 VAL A N 1
ATOM 976 C CA . VAL A 1 121 ? -5.719 5.039 14.539 1.00 94.25 121 VAL A CA 1
ATOM 977 C C . VAL A 1 121 ? -5.537 5.637 13.142 1.00 94.25 121 VAL A C 1
ATOM 979 O O . VAL A 1 121 ? -4.492 5.463 12.523 1.00 94.25 121 VAL A O 1
ATOM 982 N N . ALA A 1 122 ? -6.521 6.373 12.624 1.00 95.06 122 ALA A N 1
ATOM 983 C CA . ALA A 1 122 ? -6.395 7.046 11.337 1.00 95.06 122 ALA A CA 1
ATOM 984 C C . ALA A 1 122 ? -5.350 8.173 11.361 1.00 95.06 122 ALA A C 1
ATOM 986 O O . ALA A 1 122 ? -4.653 8.364 10.362 1.00 95.06 122 ALA A O 1
ATOM 987 N N . GLU A 1 123 ? -5.206 8.895 12.474 1.00 95.38 123 GLU A N 1
ATOM 988 C CA . GLU A 1 123 ? -4.123 9.868 12.661 1.00 95.38 123 GLU A CA 1
ATOM 989 C C . GLU A 1 123 ? -2.750 9.185 12.621 1.00 95.38 123 GLU A C 1
ATOM 991 O O . GLU A 1 123 ? -1.893 9.601 11.840 1.00 95.38 123 GLU A O 1
ATOM 996 N N . GLU A 1 124 ? -2.576 8.080 13.351 1.00 94.88 124 GLU A N 1
ATOM 997 C CA . GLU A 1 124 ? -1.340 7.284 13.347 1.00 94.88 124 GLU A CA 1
ATOM 998 C C . GLU A 1 124 ? -1.018 6.730 11.947 1.00 94.88 124 GLU A C 1
ATOM 1000 O O . GLU A 1 124 ? 0.099 6.878 11.439 1.00 94.88 124 GLU A O 1
ATOM 1005 N N . ILE A 1 125 ? -2.016 6.157 11.264 1.00 94.75 125 ILE A N 1
ATOM 1006 C CA . ILE A 1 125 ? -1.876 5.678 9.881 1.00 94.75 125 ILE A CA 1
ATOM 1007 C C . ILE A 1 125 ? -1.474 6.828 8.959 1.00 94.75 125 ILE A C 1
ATOM 1009 O O . ILE A 1 125 ? -0.646 6.638 8.066 1.00 94.75 125 ILE A O 1
ATOM 1013 N N . ASN A 1 126 ? -2.038 8.023 9.145 1.00 95.44 126 ASN A N 1
ATOM 1014 C CA . ASN A 1 126 ? -1.683 9.179 8.338 1.00 95.44 126 ASN A CA 1
ATOM 1015 C C . ASN A 1 126 ? -0.235 9.621 8.580 1.00 95.44 126 ASN A C 1
ATOM 1017 O O . ASN A 1 126 ? 0.468 9.867 7.602 1.00 95.44 126 ASN A O 1
ATOM 1021 N N . GLU A 1 127 ? 0.224 9.703 9.829 1.00 95.19 127 GLU A N 1
ATOM 1022 C CA . GLU A 1 127 ? 1.624 10.019 10.145 1.00 95.19 127 GLU A CA 1
ATOM 1023 C C . GLU A 1 127 ? 2.567 9.023 9.470 1.00 95.19 127 GLU A C 1
ATOM 1025 O O . GLU A 1 127 ? 3.452 9.411 8.698 1.00 95.19 127 GLU A O 1
ATOM 1030 N N . ARG A 1 128 ? 2.285 7.729 9.635 1.00 94.44 128 ARG A N 1
ATOM 1031 C CA . ARG A 1 128 ? 3.062 6.659 9.011 1.00 94.44 128 ARG A CA 1
ATOM 1032 C C . ARG A 1 128 ? 3.042 6.733 7.485 1.00 94.44 128 ARG A C 1
ATOM 1034 O O . ARG A 1 128 ? 4.062 6.499 6.831 1.00 94.44 128 ARG A O 1
ATOM 1041 N N . LEU A 1 129 ? 1.897 7.079 6.899 1.00 94.31 129 LEU A N 1
ATOM 1042 C CA . LEU A 1 129 ? 1.744 7.247 5.457 1.00 94.31 129 LEU A CA 1
ATOM 1043 C C . LEU A 1 129 ? 2.586 8.417 4.940 1.00 94.31 129 LEU A C 1
ATOM 1045 O O . LEU A 1 129 ? 3.185 8.302 3.868 1.00 94.31 129 LEU A O 1
ATOM 1049 N N . GLN A 1 130 ? 2.653 9.529 5.677 1.00 92.81 130 GLN A N 1
ATOM 1050 C CA . GLN A 1 130 ? 3.496 10.660 5.288 1.00 92.81 130 GLN A CA 1
ATOM 1051 C C . GLN A 1 130 ? 4.987 10.298 5.338 1.00 92.81 130 GLN A C 1
ATOM 1053 O O . GLN A 1 130 ? 5.742 10.736 4.470 1.00 92.81 130 GLN A O 1
ATOM 1058 N N . GLU A 1 131 ? 5.407 9.453 6.283 1.00 92.38 131 GLU A N 1
ATOM 1059 C CA . GLU A 1 131 ? 6.784 8.950 6.352 1.00 92.38 131 GLU A CA 1
ATOM 1060 C C . GLU A 1 131 ? 7.118 7.979 5.211 1.00 92.38 131 GLU A C 1
ATOM 1062 O O . GLU A 1 131 ? 8.130 8.136 4.526 1.00 92.38 131 GLU A O 1
ATOM 1067 N N . CYS A 1 132 ? 6.271 6.970 4.981 1.00 89.75 132 CYS A N 1
ATOM 1068 C CA . CYS A 1 132 ? 6.542 5.913 3.999 1.00 89.75 132 CYS A CA 1
ATOM 1069 C C . CYS A 1 132 ? 6.150 6.266 2.568 1.00 89.75 132 CYS A C 1
ATOM 1071 O O . CYS A 1 132 ? 6.537 5.564 1.636 1.00 89.75 132 CYS A O 1
ATOM 1073 N N . SER A 1 133 ? 5.378 7.334 2.359 1.00 90.50 133 SER A N 1
ATOM 1074 C CA . SER A 1 133 ? 4.738 7.702 1.088 1.00 90.50 133 SER A CA 1
ATOM 1075 C C . SER A 1 133 ? 3.678 6.710 0.564 1.00 90.50 133 SER A C 1
ATOM 1077 O O . SER A 1 133 ? 2.763 7.163 -0.132 1.00 90.50 133 SER A O 1
ATOM 1079 N N . GLN A 1 134 ? 3.790 5.412 0.873 1.00 91.75 134 GLN A N 1
ATOM 1080 C CA . GLN A 1 134 ? 2.859 4.332 0.523 1.00 91.75 134 GLN A CA 1
ATOM 1081 C C . GLN A 1 134 ? 2.804 3.259 1.626 1.00 91.75 134 GLN A C 1
ATOM 1083 O O . GLN A 1 134 ? 3.818 3.011 2.277 1.00 91.75 134 GLN A O 1
ATOM 1088 N N . ILE A 1 135 ? 1.651 2.616 1.816 1.00 94.00 135 ILE A N 1
ATOM 1089 C CA . ILE A 1 135 ? 1.431 1.514 2.764 1.00 94.00 135 ILE A CA 1
ATOM 1090 C C . ILE A 1 135 ? 0.431 0.520 2.157 1.00 94.00 135 ILE A C 1
ATOM 1092 O O . ILE A 1 135 ? -0.595 0.919 1.601 1.00 94.00 135 ILE A O 1
ATOM 1096 N N . ALA A 1 136 ? 0.694 -0.781 2.286 1.00 92.94 136 ALA A N 1
ATOM 1097 C CA . ALA A 1 136 ? -0.242 -1.814 1.852 1.00 92.94 136 ALA A CA 1
ATOM 1098 C C . ALA A 1 136 ? -1.363 -2.023 2.886 1.00 92.94 136 ALA A C 1
ATOM 1100 O O . ALA A 1 136 ? -1.096 -2.169 4.078 1.00 92.94 136 ALA A O 1
ATOM 1101 N N . LEU A 1 137 ? -2.619 -2.150 2.439 1.00 93.06 137 LEU A N 1
ATOM 1102 C CA . LEU A 1 137 ? -3.745 -2.442 3.342 1.00 93.06 137 LEU A CA 1
ATOM 1103 C C . LEU A 1 137 ? -3.569 -3.758 4.106 1.00 93.06 137 LEU A C 1
ATOM 1105 O O . LEU A 1 137 ? -4.005 -3.862 5.246 1.00 93.06 137 LEU A O 1
ATOM 1109 N N . ALA A 1 138 ? -2.931 -4.757 3.492 1.00 91.69 138 ALA A N 1
ATOM 1110 C CA . ALA A 1 138 ? -2.656 -6.039 4.138 1.00 91.69 138 ALA A CA 1
ATOM 1111 C C . ALA A 1 138 ? -1.710 -5.897 5.343 1.00 91.69 138 ALA A C 1
ATOM 1113 O O . ALA A 1 138 ? -1.846 -6.628 6.320 1.00 91.69 138 ALA A O 1
ATOM 1114 N N . GLU A 1 139 ? -0.777 -4.944 5.287 1.00 93.19 139 GLU A N 1
ATOM 1115 C CA . GLU A 1 139 ? 0.132 -4.649 6.394 1.00 93.19 139 GLU A CA 1
ATOM 1116 C C . GLU A 1 139 ? -0.623 -3.990 7.553 1.00 93.19 139 GLU A C 1
ATOM 1118 O O . GLU A 1 139 ? -0.501 -4.436 8.692 1.00 93.19 139 GLU A O 1
ATOM 1123 N N . LEU A 1 140 ? -1.477 -3.005 7.253 1.00 93.31 140 LEU A N 1
ATOM 1124 C CA . LEU A 1 140 ? -2.339 -2.356 8.248 1.00 93.31 140 LEU A CA 1
ATOM 1125 C C . LEU A 1 140 ? -3.311 -3.350 8.898 1.00 93.31 140 LEU A C 1
ATOM 1127 O O . LEU A 1 140 ? -3.474 -3.362 10.114 1.00 93.31 140 LEU A O 1
ATOM 1131 N N . ALA A 1 141 ? -3.923 -4.217 8.092 1.00 92.94 141 ALA A N 1
ATOM 1132 C CA . ALA A 1 141 ? -4.811 -5.281 8.550 1.00 92.94 141 ALA A CA 1
ATOM 1133 C C . ALA A 1 141 ? -4.108 -6.228 9.537 1.00 92.94 141 ALA A C 1
ATOM 1135 O O . ALA A 1 141 ? -4.641 -6.523 10.606 1.00 92.94 141 ALA A O 1
ATOM 1136 N N . ALA A 1 142 ? -2.881 -6.650 9.213 1.00 93.00 142 ALA A N 1
ATOM 1137 C CA . ALA A 1 142 ? -2.080 -7.499 10.088 1.00 93.00 142 ALA A CA 1
ATOM 1138 C C . ALA A 1 142 ? -1.681 -6.787 11.392 1.00 93.00 142 ALA A C 1
ATOM 1140 O O . ALA A 1 142 ? -1.763 -7.389 12.456 1.00 93.00 142 ALA A O 1
ATOM 1141 N N . GLN A 1 143 ? -1.290 -5.510 11.330 1.00 91.56 143 GLN A N 1
ATOM 1142 C CA . GLN A 1 143 ? -0.915 -4.729 12.517 1.00 91.56 143 GLN A CA 1
ATOM 1143 C C . GLN A 1 143 ? -2.096 -4.511 13.469 1.00 91.56 143 GLN A C 1
ATOM 1145 O O . GLN A 1 143 ? -1.937 -4.593 14.684 1.00 91.56 143 GLN A O 1
ATOM 1150 N N . LEU A 1 144 ? -3.288 -4.273 12.922 1.00 88.69 144 LEU A N 1
ATOM 1151 C CA . LEU A 1 144 ? -4.498 -4.033 13.706 1.00 88.69 144 LEU A CA 1
ATOM 1152 C C . LEU A 1 144 ? -5.207 -5.328 14.140 1.00 88.69 144 LEU A C 1
ATOM 1154 O O . LEU A 1 144 ? -6.145 -5.255 14.937 1.00 88.69 144 LEU A O 1
ATOM 1158 N N . ASN A 1 145 ? -4.755 -6.495 13.659 1.00 88.44 145 ASN A N 1
ATOM 1159 C CA . ASN A 1 145 ? -5.407 -7.804 13.809 1.00 88.44 145 ASN A CA 1
ATOM 1160 C C . ASN A 1 145 ? -6.858 -7.813 13.301 1.00 88.44 145 ASN A C 1
ATOM 1162 O O . ASN A 1 145 ? -7.753 -8.353 13.944 1.00 88.44 145 ASN A O 1
ATOM 1166 N N . ILE A 1 146 ? -7.106 -7.172 12.159 1.00 88.12 146 ILE A N 1
ATOM 1167 C CA . ILE A 1 146 ? -8.445 -6.967 11.596 1.00 88.12 146 ILE A CA 1
ATOM 1168 C C . ILE A 1 146 ? -8.430 -7.309 10.100 1.00 88.12 146 ILE A C 1
ATOM 1170 O O . ILE A 1 146 ? -7.404 -7.200 9.437 1.00 88.12 146 ILE A O 1
ATOM 1174 N N . GLY A 1 147 ? -9.566 -7.729 9.535 1.00 88.06 147 GLY A N 1
ATOM 1175 C CA . GLY A 1 147 ? -9.683 -7.999 8.098 1.00 88.06 147 GLY A CA 1
ATOM 1176 C C . GLY A 1 147 ? -9.457 -6.753 7.225 1.00 88.06 147 GLY A C 1
ATOM 1177 O O . GLY A 1 147 ? -9.908 -5.658 7.556 1.00 88.06 147 GLY A O 1
ATOM 1178 N N . SER A 1 148 ? -8.815 -6.918 6.065 1.00 87.38 148 SER A N 1
ATOM 1179 C CA . SER A 1 148 ? -8.522 -5.821 5.122 1.00 87.38 148 SER A CA 1
ATOM 1180 C C . SER A 1 148 ? -9.770 -5.103 4.595 1.00 87.38 148 SER A C 1
ATOM 1182 O O . SER A 1 148 ? -9.727 -3.901 4.322 1.00 87.38 148 SER A O 1
ATOM 1184 N N . GLU A 1 149 ? -10.892 -5.816 4.483 1.00 89.69 149 GLU A N 1
ATOM 1185 C CA . GLU A 1 149 ? -12.191 -5.233 4.132 1.00 89.69 149 GLU A CA 1
ATOM 1186 C C . GLU A 1 149 ? -12.658 -4.237 5.193 1.00 89.69 149 GLU A C 1
ATOM 1188 O O . GLU A 1 149 ? -13.080 -3.133 4.857 1.00 89.69 149 GLU A O 1
ATOM 1193 N N . LEU A 1 150 ? -12.507 -4.578 6.477 1.00 89.12 150 LEU A N 1
ATOM 1194 C CA . LEU A 1 150 ? -12.918 -3.683 7.550 1.00 89.12 150 LEU A CA 1
ATOM 1195 C C . LEU A 1 150 ? -12.037 -2.435 7.609 1.00 89.12 150 LEU A C 1
ATOM 1197 O O . LEU A 1 150 ? -12.552 -1.332 7.764 1.00 89.12 150 LEU A O 1
ATOM 1201 N N . VAL A 1 151 ? -10.725 -2.588 7.412 1.00 91.38 151 VAL A N 1
ATOM 1202 C CA . VAL A 1 151 ? -9.809 -1.440 7.322 1.00 91.38 151 VAL A CA 1
ATOM 1203 C C . VAL A 1 151 ? -10.240 -0.494 6.197 1.00 91.38 151 VAL A C 1
ATOM 1205 O O . VAL A 1 151 ? -10.214 0.720 6.376 1.00 91.38 151 VAL A O 1
ATOM 1208 N N . THR A 1 152 ? -10.704 -1.031 5.065 1.00 91.94 152 THR A N 1
ATOM 1209 C CA . THR A 1 152 ? -11.236 -0.225 3.955 1.00 91.94 152 THR A CA 1
ATOM 1210 C C . THR A 1 152 ? -12.499 0.530 4.373 1.00 91.94 152 THR A C 1
ATOM 1212 O O . THR A 1 152 ? -12.539 1.749 4.238 1.00 91.94 152 THR A O 1
ATOM 1215 N N . ILE A 1 153 ? -13.480 -0.162 4.967 1.00 90.44 153 ILE A N 1
ATOM 1216 C CA . ILE A 1 153 ? -14.745 0.433 5.440 1.00 90.44 153 ILE A CA 1
ATOM 1217 C C . ILE A 1 153 ? -14.498 1.569 6.442 1.00 90.44 153 ILE A C 1
ATOM 1219 O O . ILE A 1 153 ? -15.178 2.592 6.414 1.00 90.44 153 ILE A O 1
ATOM 1223 N N . VAL A 1 154 ? -13.522 1.401 7.334 1.00 90.69 154 VAL A N 1
ATOM 1224 C CA . VAL A 1 154 ? -13.198 2.396 8.360 1.00 90.69 154 VAL A CA 1
ATOM 1225 C C . VAL A 1 154 ? -12.396 3.569 7.792 1.00 90.69 154 VAL A C 1
ATOM 1227 O O . VAL A 1 154 ? -12.629 4.718 8.182 1.00 90.69 154 VAL A O 1
ATOM 1230 N N . LEU A 1 155 ? -11.443 3.308 6.893 1.00 91.69 155 LEU A N 1
ATOM 1231 C CA . LEU A 1 155 ? -10.575 4.348 6.344 1.00 91.69 155 LEU A CA 1
ATOM 1232 C C . LEU A 1 155 ? -11.262 5.185 5.269 1.00 91.69 155 LEU A C 1
ATOM 1234 O O . LEU A 1 155 ? -11.037 6.390 5.253 1.00 91.69 155 LEU A O 1
ATOM 1238 N N . GLU A 1 156 ? -12.099 4.600 4.409 1.00 91.19 156 GLU A N 1
ATOM 1239 C CA . GLU A 1 156 ? -12.806 5.310 3.331 1.00 91.19 156 GLU A CA 1
ATOM 1240 C C . GLU A 1 156 ? -13.455 6.639 3.764 1.00 91.19 156 GLU A C 1
ATOM 1242 O O . GLU A 1 156 ? -13.146 7.661 3.145 1.00 91.19 156 GLU A O 1
ATOM 1247 N N . PRO A 1 157 ? -14.273 6.703 4.836 1.00 91.69 157 PRO A N 1
ATOM 1248 C CA . PRO A 1 157 ? -14.877 7.961 5.285 1.00 91.69 157 PRO A CA 1
ATOM 1249 C C . PRO A 1 157 ? -13.865 8.970 5.859 1.00 91.69 157 PRO A C 1
ATOM 1251 O O . PRO A 1 157 ? -14.181 10.151 6.000 1.00 91.69 157 PRO A O 1
ATOM 1254 N N . ARG A 1 158 ? -12.649 8.526 6.194 1.00 93.19 158 ARG A N 1
ATOM 1255 C CA . ARG A 1 158 ? -11.567 9.341 6.776 1.00 93.19 158 ARG A CA 1
ATOM 1256 C C . ARG A 1 158 ? -10.526 9.782 5.749 1.00 93.19 158 ARG A C 1
ATOM 1258 O O . ARG A 1 158 ? -9.636 10.576 6.074 1.00 93.19 158 ARG A O 1
ATOM 1265 N N . LEU A 1 159 ? -10.619 9.290 4.513 1.00 92.12 159 LEU A N 1
ATOM 1266 C CA . LEU A 1 159 ? -9.760 9.716 3.414 1.00 92.12 159 LEU A CA 1
ATOM 1267 C C . LEU A 1 159 ? -10.077 11.166 3.032 1.00 92.12 159 LEU A C 1
ATOM 1269 O O . LEU A 1 159 ? -11.221 11.546 2.802 1.00 92.12 159 LEU A O 1
ATOM 1273 N N . GLY A 1 160 ? -9.039 11.993 2.950 1.00 86.88 160 GLY A N 1
ATOM 1274 C CA . GLY A 1 160 ? -9.144 13.412 2.611 1.00 86.88 160 GLY A CA 1
ATOM 1275 C C . GLY A 1 160 ? -9.459 14.336 3.791 1.00 86.88 160 GLY A C 1
ATOM 1276 O O . GLY A 1 160 ? -9.245 15.541 3.662 1.00 86.88 160 GLY A O 1
ATOM 1277 N N . THR A 1 161 ? -9.895 13.801 4.935 1.00 91.25 161 THR A N 1
ATOM 1278 C CA . THR A 1 161 ? -10.091 14.559 6.182 1.00 91.25 161 THR A CA 1
ATOM 1279 C C . THR A 1 161 ? -8.902 14.358 7.121 1.00 91.25 161 THR A C 1
ATOM 1281 O O . THR A 1 161 ? -8.033 15.227 7.199 1.00 91.25 161 THR A O 1
ATOM 1284 N N . ILE A 1 162 ? -8.831 13.196 7.775 1.00 92.75 162 ILE A N 1
ATOM 1285 C CA . ILE A 1 162 ? -7.747 12.808 8.688 1.00 92.75 162 ILE A CA 1
ATOM 1286 C C . ILE A 1 162 ? -6.574 12.256 7.874 1.00 92.75 162 ILE A C 1
ATOM 1288 O O . ILE A 1 162 ? -5.442 12.732 7.976 1.00 92.75 162 ILE A O 1
ATOM 1292 N N . VAL A 1 163 ? -6.859 11.289 6.997 1.00 93.75 163 VAL A N 1
ATOM 1293 C CA . VAL A 1 163 ? -5.838 10.611 6.197 1.00 93.75 163 VAL A CA 1
ATOM 1294 C C . VAL A 1 163 ? -5.651 11.339 4.875 1.00 93.75 163 VAL A C 1
ATOM 1296 O O . VAL A 1 163 ? -6.490 11.273 3.975 1.00 93.75 163 VAL A O 1
ATOM 1299 N N . LYS A 1 164 ? -4.512 12.017 4.716 1.00 91.81 164 LYS A N 1
ATOM 1300 C CA . LYS A 1 164 ? -4.140 12.734 3.487 1.00 91.81 164 LYS A CA 1
ATOM 1301 C C . LYS A 1 164 ? -3.512 11.777 2.472 1.00 91.81 164 LYS A C 1
ATOM 1303 O O . LYS A 1 164 ? -2.347 11.913 2.090 1.00 91.81 164 LYS A O 1
ATOM 1308 N N . GLY A 1 165 ? -4.304 10.802 2.038 1.00 91.62 165 GLY A N 1
ATOM 1309 C CA . GLY A 1 165 ? -3.914 9.751 1.106 1.00 91.62 165 GLY A CA 1
ATOM 1310 C C . GLY A 1 165 ? -5.028 9.386 0.133 1.00 91.62 165 GLY A C 1
ATOM 1311 O O . GLY A 1 165 ? -6.160 9.850 0.247 1.00 91.62 165 GLY A O 1
ATOM 1312 N N . LYS A 1 166 ? -4.686 8.549 -0.842 1.00 91.62 166 LYS A N 1
ATOM 1313 C CA . LYS A 1 166 ? -5.628 7.875 -1.733 1.00 91.62 166 LYS A CA 1
ATOM 1314 C C . LYS A 1 166 ? -5.483 6.375 -1.563 1.00 91.62 166 LYS A C 1
ATOM 1316 O O . LYS A 1 166 ? -4.362 5.887 -1.444 1.00 91.62 166 LYS A O 1
ATOM 1321 N N . LEU A 1 167 ? -6.612 5.682 -1.574 1.00 91.56 167 LEU A N 1
ATOM 1322 C CA . LEU A 1 167 ? -6.679 4.235 -1.497 1.00 91.56 167 LEU A CA 1
ATOM 1323 C C . LEU A 1 167 ? -7.119 3.682 -2.853 1.00 91.56 167 LEU A C 1
ATOM 1325 O O . LEU A 1 167 ? -8.255 3.898 -3.263 1.00 91.56 167 LEU A O 1
ATOM 1329 N N . GLU A 1 168 ? -6.233 2.973 -3.547 1.00 88.81 168 GLU A N 1
ATOM 1330 C CA . GLU A 1 168 ? -6.558 2.289 -4.804 1.00 88.81 168 GLU A CA 1
ATOM 1331 C C . GLU A 1 168 ? -5.835 0.937 -4.861 1.00 88.81 168 GLU A C 1
ATOM 1333 O O . GLU A 1 168 ? -4.669 0.820 -4.486 1.00 88.81 168 GLU A O 1
ATOM 1338 N N . GLY A 1 169 ? -6.528 -0.111 -5.317 1.00 84.06 169 GLY A N 1
ATOM 1339 C CA . GLY A 1 169 ? -5.913 -1.423 -5.560 1.00 84.06 169 GLY A CA 1
ATOM 1340 C C . GLY A 1 169 ? -5.281 -2.089 -4.330 1.00 84.06 169 GLY A C 1
ATOM 1341 O O . GLY A 1 169 ? -4.298 -2.810 -4.473 1.00 84.06 169 GLY A O 1
ATOM 1342 N N . GLY A 1 170 ? -5.801 -1.842 -3.123 1.00 88.12 170 GLY A N 1
ATOM 1343 C CA . GLY A 1 170 ? -5.234 -2.407 -1.891 1.00 88.12 170 GLY A CA 1
ATOM 1344 C C . GLY A 1 170 ? -4.029 -1.638 -1.330 1.00 88.12 170 GLY A C 1
ATOM 1345 O O . GLY A 1 170 ? -3.390 -2.104 -0.386 1.00 88.12 170 GLY A O 1
ATOM 1346 N N . GLN A 1 171 ? -3.694 -0.486 -1.910 1.00 91.31 171 GLN A N 1
ATOM 1347 C CA . GLN A 1 171 ? -2.557 0.350 -1.531 1.00 91.31 171 GLN A CA 1
ATOM 1348 C C . GLN A 1 171 ? -3.047 1.737 -1.126 1.00 91.31 171 GLN A C 1
ATOM 1350 O O . GLN A 1 171 ? -3.856 2.351 -1.822 1.00 91.31 171 GLN A O 1
ATOM 1355 N N . LEU A 1 172 ? -2.525 2.237 -0.012 1.00 93.12 172 LEU A N 1
ATOM 1356 C CA . LEU A 1 172 ? -2.715 3.602 0.450 1.00 93.12 172 LEU A CA 1
ATOM 1357 C C . LEU A 1 172 ? -1.462 4.404 0.098 1.00 93.12 172 LEU A C 1
ATOM 1359 O O . LEU A 1 172 ? -0.364 4.032 0.496 1.00 93.12 172 LEU A O 1
ATOM 1363 N N . TYR A 1 173 ? -1.597 5.505 -0.633 1.00 93.44 173 TYR A N 1
ATOM 1364 C CA . TYR A 1 173 ? -0.453 6.323 -1.042 1.00 93.44 173 TYR A CA 1
ATOM 1365 C C . TYR A 1 173 ? -0.747 7.817 -0.990 1.00 93.44 173 TYR A C 1
ATOM 1367 O O . TYR A 1 173 ? -1.885 8.278 -1.099 1.00 93.44 173 TYR A O 1
ATOM 1375 N N . THR A 1 174 ? 0.313 8.604 -0.847 1.00 93.69 174 THR A N 1
ATOM 1376 C CA . THR A 1 174 ? 0.217 10.065 -0.831 1.00 93.69 174 THR A CA 1
ATOM 1377 C C . THR A 1 174 ? 0.130 10.641 -2.252 1.00 93.69 174 THR A C 1
ATOM 1379 O O . THR A 1 174 ? 0.731 10.112 -3.190 1.00 93.69 174 THR A O 1
ATOM 1382 N N . PRO A 1 175 ? -0.533 11.794 -2.454 1.00 90.31 175 PRO A N 1
ATOM 1383 C CA . PRO A 1 175 ? -0.464 12.511 -3.730 1.00 90.31 175 PRO A CA 1
ATOM 1384 C C . PRO A 1 175 ? 0.975 12.879 -4.132 1.00 90.31 175 PRO A C 1
ATOM 1386 O O . PRO A 1 175 ? 1.309 12.898 -5.318 1.00 90.31 175 PRO A O 1
ATOM 1389 N N . MET A 1 176 ? 1.842 13.128 -3.143 1.00 89.75 176 MET A N 1
ATOM 1390 C CA . MET A 1 176 ? 3.255 13.436 -3.362 1.00 89.75 176 MET A CA 1
ATOM 1391 C C . MET A 1 176 ? 4.022 12.238 -3.938 1.00 89.75 176 MET A C 1
ATOM 1393 O O . MET A 1 176 ? 4.847 12.420 -4.835 1.00 89.75 176 MET A O 1
ATOM 1397 N N . TYR A 1 177 ? 3.717 11.018 -3.479 1.00 89.88 177 TYR A N 1
ATOM 1398 C CA . TYR A 1 177 ? 4.251 9.781 -4.052 1.00 89.88 177 TYR A CA 1
ATOM 1399 C C . TYR A 1 177 ? 3.948 9.687 -5.551 1.00 89.88 177 TYR A C 1
ATOM 1401 O O . TYR A 1 177 ? 4.864 9.548 -6.362 1.00 89.88 177 TYR A O 1
ATOM 1409 N N . VAL A 1 178 ? 2.680 9.868 -5.933 1.00 89.19 178 VAL A N 1
ATOM 1410 C CA . VAL A 1 178 ? 2.243 9.799 -7.338 1.00 89.19 178 VAL A CA 1
ATOM 1411 C C . VAL A 1 178 ? 2.921 10.875 -8.184 1.00 89.19 178 VAL A C 1
ATOM 1413 O O . VAL A 1 178 ? 3.383 10.602 -9.293 1.00 89.19 178 VAL A O 1
ATOM 1416 N N . ALA A 1 179 ? 3.024 12.102 -7.668 1.00 90.88 179 ALA A N 1
ATOM 1417 C CA . ALA A 1 179 ? 3.702 13.189 -8.366 1.00 90.88 179 ALA A CA 1
ATOM 1418 C C . ALA A 1 179 ? 5.194 12.885 -8.591 1.00 90.88 179 ALA A C 1
ATOM 1420 O O . ALA A 1 179 ? 5.708 13.138 -9.686 1.00 90.88 179 ALA A O 1
ATOM 1421 N N . ARG A 1 180 ? 5.866 12.311 -7.583 1.00 88.81 180 ARG A N 1
ATOM 1422 C CA . ARG A 1 180 ? 7.277 11.903 -7.630 1.00 88.81 180 ARG A CA 1
ATOM 1423 C C . ARG A 1 180 ? 7.503 10.794 -8.654 1.00 88.81 180 ARG A C 1
ATOM 1425 O O . ARG A 1 180 ? 8.292 10.996 -9.576 1.00 88.81 180 ARG A O 1
ATOM 1432 N N . VAL A 1 181 ? 6.761 9.691 -8.557 1.00 87.75 181 VAL A N 1
ATOM 1433 C CA . VAL A 1 181 ? 6.824 8.574 -9.517 1.00 87.75 181 VAL A CA 1
ATOM 1434 C C . VAL A 1 181 ? 6.507 9.063 -10.932 1.00 87.75 181 VAL A C 1
ATOM 1436 O O . VAL A 1 181 ? 7.243 8.794 -11.878 1.00 87.75 181 VAL A O 1
ATOM 1439 N N . GLY A 1 182 ? 5.473 9.893 -11.090 1.00 89.38 182 GLY A N 1
ATOM 1440 C CA . GLY A 1 182 ? 5.134 10.491 -12.378 1.00 89.38 182 GLY A CA 1
ATOM 1441 C C . GLY A 1 182 ? 6.253 11.370 -12.948 1.00 89.38 182 GLY A C 1
ATOM 1442 O O . GLY A 1 182 ? 6.501 11.348 -14.153 1.00 89.38 182 GLY A O 1
ATOM 1443 N N . ALA A 1 183 ? 6.951 12.148 -12.116 1.00 89.50 183 ALA A N 1
ATOM 1444 C CA . ALA A 1 183 ? 8.091 12.957 -12.549 1.00 89.50 183 ALA A CA 1
ATOM 1445 C C . ALA A 1 183 ? 9.294 12.092 -12.949 1.00 89.50 183 ALA A C 1
ATOM 1447 O O . ALA A 1 183 ? 9.914 12.363 -13.978 1.00 89.50 183 ALA A O 1
ATOM 1448 N N . MET A 1 184 ? 9.571 11.036 -12.184 1.00 85.94 184 MET A N 1
ATOM 1449 C CA . MET A 1 184 ? 10.605 10.042 -12.466 1.00 85.94 184 MET A CA 1
ATOM 1450 C C . MET A 1 184 ? 10.367 9.365 -13.821 1.00 85.94 184 MET A C 1
ATOM 1452 O O . MET A 1 184 ? 11.221 9.449 -14.705 1.00 85.94 184 MET A O 1
ATOM 1456 N N . VAL A 1 185 ? 9.178 8.797 -14.041 1.00 86.06 185 VAL A N 1
ATOM 1457 C CA . VAL A 1 185 ? 8.810 8.144 -15.309 1.00 86.06 185 VAL A CA 1
ATOM 1458 C C . VAL A 1 185 ? 8.891 9.123 -16.485 1.00 86.06 185 VAL A C 1
ATOM 1460 O O . VAL A 1 185 ? 9.445 8.786 -17.532 1.00 86.06 185 VAL A O 1
ATOM 1463 N N . ARG A 1 186 ? 8.414 10.367 -16.323 1.00 88.69 186 ARG A N 1
ATOM 1464 C CA . ARG A 1 186 ? 8.555 11.409 -17.360 1.00 88.69 186 ARG A CA 1
ATOM 1465 C C . ARG A 1 186 ? 10.019 11.731 -17.666 1.00 88.69 186 ARG A C 1
ATOM 1467 O O . ARG A 1 186 ? 10.362 11.918 -18.833 1.00 88.69 186 ARG A O 1
ATOM 1474 N N . GLY A 1 187 ? 10.868 11.819 -16.644 1.00 87.25 187 GLY A N 1
ATOM 1475 C CA . GLY A 1 187 ? 12.304 12.055 -16.794 1.00 87.25 187 GLY A CA 1
ATOM 1476 C C . GLY A 1 187 ? 12.990 10.922 -17.554 1.00 87.25 187 GLY A C 1
ATOM 1477 O O . GLY A 1 187 ? 13.693 11.177 -18.532 1.00 87.25 187 GLY A O 1
ATOM 1478 N N . ALA A 1 188 ? 12.705 9.678 -17.168 1.00 83.81 188 ALA A N 1
ATOM 1479 C CA . ALA A 1 188 ? 13.200 8.484 -17.839 1.00 83.81 188 ALA A CA 1
ATOM 1480 C C . ALA A 1 188 ? 12.772 8.437 -19.315 1.00 83.81 188 ALA A C 1
ATOM 1482 O O . ALA A 1 188 ? 13.619 8.292 -20.195 1.00 83.81 188 ALA A O 1
ATOM 1483 N N . ALA A 1 189 ? 11.483 8.650 -19.600 1.00 84.69 189 ALA A N 1
ATOM 1484 C CA . ALA A 1 189 ? 10.946 8.652 -20.961 1.00 84.69 189 ALA A CA 1
ATOM 1485 C C . ALA A 1 189 ? 11.598 9.726 -21.848 1.00 84.69 189 ALA A C 1
ATOM 1487 O O . ALA A 1 189 ? 11.945 9.455 -22.996 1.00 84.69 189 ALA A O 1
ATOM 1488 N N . ARG A 1 190 ? 11.830 10.932 -21.309 1.00 86.88 190 ARG A N 1
ATOM 1489 C CA . ARG A 1 190 ? 12.584 11.978 -22.019 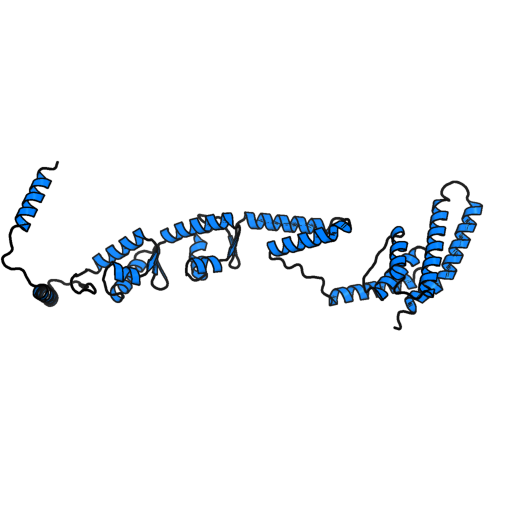1.00 86.88 190 ARG A CA 1
ATOM 1490 C C . ARG A 1 190 ? 14.025 11.543 -22.281 1.00 86.88 190 ARG A C 1
ATOM 1492 O O . ARG A 1 190 ? 14.500 11.717 -23.398 1.00 86.88 190 ARG A O 1
ATOM 1499 N N . GLY A 1 191 ? 14.687 10.933 -21.298 1.00 83.94 191 GLY A N 1
ATOM 1500 C CA . GLY A 1 191 ? 16.056 10.426 -21.426 1.00 83.94 191 GLY A CA 1
ATOM 1501 C C . GLY A 1 191 ? 16.235 9.414 -22.561 1.00 83.94 191 GLY A C 1
ATOM 1502 O O . GLY A 1 191 ? 17.206 9.519 -23.303 1.00 83.94 191 GLY A O 1
ATOM 1503 N N . VAL A 1 192 ? 15.267 8.508 -22.767 1.00 83.38 192 VAL A N 1
ATOM 1504 C CA . VAL A 1 192 ? 15.300 7.524 -23.873 1.00 83.38 192 VAL A CA 1
ATOM 1505 C C . VAL A 1 192 ? 15.373 8.201 -25.247 1.00 83.38 192 VAL A C 1
ATOM 1507 O O . VAL A 1 192 ? 15.999 7.679 -26.165 1.00 83.38 192 VAL A O 1
ATOM 1510 N N . THR A 1 193 ? 14.743 9.367 -25.403 1.00 85.56 193 THR A N 1
ATOM 1511 C CA . THR A 1 193 ? 14.667 10.071 -26.695 1.00 85.56 193 THR A CA 1
ATOM 1512 C C . THR A 1 193 ? 15.884 10.947 -27.008 1.00 85.56 193 THR A C 1
ATOM 1514 O O . THR A 1 193 ? 15.970 11.498 -28.105 1.00 85.56 193 THR A O 1
ATOM 1517 N N . VAL A 1 194 ? 16.834 11.088 -26.076 1.00 85.38 194 VAL A N 1
ATOM 1518 C CA . VAL A 1 194 ? 17.991 11.980 -26.233 1.00 85.38 194 VAL A CA 1
ATOM 1519 C C . VAL A 1 194 ? 19.222 11.197 -26.713 1.00 85.38 194 VAL A C 1
ATOM 1521 O O . VAL A 1 194 ? 19.572 10.172 -26.116 1.00 85.38 194 VAL A O 1
ATOM 1524 N N . PRO A 1 195 ? 19.943 11.686 -27.744 1.00 84.12 195 PRO A N 1
ATOM 1525 C CA . PRO A 1 195 ? 21.216 11.106 -28.159 1.00 84.12 195 PRO A CA 1
ATOM 1526 C C . PRO A 1 195 ? 22.192 11.006 -26.983 1.00 84.12 195 PRO A C 1
ATOM 1528 O O . PRO A 1 195 ? 22.573 12.010 -26.383 1.00 84.12 195 PRO A O 1
ATOM 1531 N N . THR A 1 196 ? 22.602 9.783 -26.654 1.00 82.12 196 THR A N 1
ATOM 1532 C CA . THR A 1 196 ? 23.430 9.498 -25.479 1.00 82.12 196 THR A CA 1
ATOM 1533 C C . THR A 1 196 ? 24.754 8.876 -25.908 1.00 82.12 196 THR A C 1
ATOM 1535 O O . THR A 1 196 ? 24.805 8.037 -26.806 1.00 82.12 196 THR A O 1
ATOM 1538 N N . ASN A 1 197 ? 25.851 9.292 -25.271 1.00 85.31 197 ASN A N 1
ATOM 1539 C CA . ASN A 1 197 ? 27.156 8.675 -25.494 1.00 85.31 197 ASN A CA 1
ATOM 1540 C C . ASN A 1 197 ? 27.109 7.203 -25.055 1.00 85.31 197 ASN A C 1
ATOM 1542 O O . ASN A 1 197 ? 26.624 6.912 -23.962 1.00 85.31 197 ASN A O 1
ATOM 1546 N N . LEU A 1 198 ? 27.660 6.297 -25.867 1.00 81.94 198 LEU A N 1
ATOM 1547 C CA . LEU A 1 198 ? 27.693 4.858 -25.598 1.00 81.94 198 LEU A CA 1
ATOM 1548 C C . LEU A 1 198 ? 28.198 4.521 -24.184 1.00 81.94 198 LEU A C 1
ATOM 1550 O O . LEU A 1 198 ? 27.627 3.659 -23.525 1.00 81.94 198 LEU A O 1
ATOM 1554 N N . ALA A 1 199 ? 29.197 5.252 -23.677 1.00 87.44 199 ALA A N 1
ATOM 1555 C CA . ALA A 1 199 ? 29.741 5.041 -22.332 1.00 87.44 199 ALA A CA 1
ATOM 1556 C C . ALA A 1 199 ? 28.719 5.273 -21.198 1.00 87.44 199 ALA A C 1
ATOM 1558 O O . ALA A 1 199 ? 28.907 4.780 -20.091 1.00 87.44 199 ALA A O 1
ATOM 1559 N N . ARG A 1 200 ? 27.642 6.029 -21.453 1.00 86.44 200 ARG A N 1
ATOM 1560 C CA . ARG A 1 200 ? 26.590 6.346 -20.471 1.00 86.44 200 ARG A CA 1
ATOM 1561 C C . ARG A 1 200 ? 25.358 5.449 -20.580 1.00 86.44 200 ARG A C 1
ATOM 1563 O O . ARG A 1 200 ? 24.495 5.529 -19.710 1.00 86.44 200 ARG A O 1
ATOM 1570 N N . VAL A 1 201 ? 25.265 4.606 -21.610 1.00 85.62 201 VAL A N 1
ATOM 1571 C CA . VAL A 1 201 ? 24.083 3.763 -21.852 1.00 85.62 201 VAL A CA 1
ATOM 1572 C C . VAL A 1 201 ? 23.866 2.768 -20.709 1.00 85.62 201 VAL A C 1
ATOM 1574 O O . VAL A 1 201 ? 22.749 2.649 -20.225 1.00 85.62 201 VAL A O 1
ATOM 1577 N N . GLU A 1 202 ? 24.921 2.123 -20.208 1.00 85.81 202 GLU A N 1
ATOM 1578 C CA . GLU A 1 202 ? 24.816 1.172 -19.084 1.00 85.81 202 GLU A CA 1
ATOM 1579 C C . GLU A 1 202 ? 24.333 1.843 -17.790 1.00 85.81 202 GLU A C 1
ATOM 1581 O O . GLU A 1 202 ? 23.468 1.321 -17.082 1.00 85.81 202 GLU A O 1
ATOM 1586 N N . ILE A 1 203 ? 24.840 3.049 -17.510 1.00 87.31 203 ILE A N 1
ATOM 1587 C CA . ILE A 1 203 ? 24.419 3.856 -16.357 1.00 87.31 203 ILE A CA 1
ATOM 1588 C C . ILE A 1 203 ? 22.935 4.212 -16.494 1.00 87.31 203 ILE A C 1
ATOM 1590 O O . ILE A 1 203 ? 22.171 4.064 -15.542 1.00 87.31 203 ILE A O 1
ATOM 1594 N N . PHE A 1 204 ? 22.515 4.629 -17.692 1.00 86.25 204 PHE A N 1
ATOM 1595 C CA . PHE A 1 204 ? 21.119 4.929 -17.987 1.00 86.25 204 PHE A CA 1
ATOM 1596 C C . PHE A 1 204 ? 20.213 3.702 -17.816 1.00 86.25 204 PHE A C 1
ATOM 1598 O O . PHE A 1 204 ? 19.185 3.799 -17.154 1.00 86.25 204 PHE A O 1
ATOM 1605 N N . MET A 1 205 ? 20.596 2.543 -18.359 1.00 85.25 205 MET A N 1
ATOM 1606 C CA . MET A 1 205 ? 19.808 1.309 -18.253 1.00 85.25 205 MET A CA 1
ATOM 1607 C C . MET A 1 205 ? 19.680 0.828 -16.806 1.00 85.25 205 MET A C 1
ATOM 1609 O O . MET A 1 205 ? 18.614 0.361 -16.410 1.00 85.25 205 MET A O 1
ATOM 1613 N N . THR A 1 206 ? 20.736 0.980 -16.006 1.00 87.06 206 THR A N 1
ATOM 1614 C CA . THR A 1 206 ? 20.708 0.656 -14.573 1.00 87.06 206 THR A CA 1
ATOM 1615 C C . THR A 1 206 ? 19.745 1.579 -13.826 1.00 87.06 206 THR A C 1
ATOM 1617 O O . THR A 1 206 ? 18.862 1.092 -13.128 1.00 87.06 206 THR A O 1
ATOM 1620 N N . ALA A 1 207 ? 19.847 2.894 -14.046 1.00 85.50 207 ALA A N 1
ATOM 1621 C CA . ALA A 1 207 ? 18.953 3.880 -13.438 1.00 85.50 207 ALA A CA 1
ATOM 1622 C C . ALA A 1 207 ? 17.488 3.718 -13.886 1.00 85.50 207 ALA A C 1
ATOM 1624 O O . ALA A 1 207 ? 16.564 3.945 -13.110 1.00 85.50 207 ALA A O 1
ATOM 1625 N N . LEU A 1 208 ? 17.257 3.310 -15.138 1.00 85.44 208 LEU A N 1
ATOM 1626 C CA . LEU A 1 208 ? 15.921 3.025 -15.656 1.00 85.44 208 LEU A CA 1
ATOM 1627 C C . LEU A 1 208 ? 15.300 1.804 -14.965 1.00 85.44 208 LEU A C 1
ATOM 1629 O O . LEU A 1 208 ? 14.114 1.832 -14.653 1.00 85.44 208 LEU A O 1
ATOM 1633 N N . ARG A 1 209 ? 16.084 0.744 -14.728 1.00 84.69 209 ARG A N 1
ATOM 1634 C CA . ARG A 1 209 ? 15.616 -0.474 -14.046 1.00 84.69 209 ARG A CA 1
ATOM 1635 C C . ARG A 1 209 ? 15.260 -0.205 -12.588 1.00 84.69 209 ARG A C 1
ATOM 1637 O O . ARG A 1 209 ? 14.158 -0.554 -12.183 1.00 84.69 209 ARG A O 1
ATOM 1644 N N . THR A 1 210 ? 16.128 0.485 -11.847 1.00 84.44 210 THR A N 1
ATOM 1645 C CA . THR A 1 210 ? 15.862 0.850 -10.444 1.00 84.44 210 THR A CA 1
ATOM 1646 C C . THR A 1 210 ? 14.609 1.719 -10.331 1.00 84.44 210 THR A C 1
ATOM 1648 O O . THR A 1 210 ? 13.751 1.484 -9.489 1.00 84.44 210 THR A O 1
ATOM 1651 N N . LEU A 1 211 ? 14.445 2.684 -11.242 1.00 83.88 211 LEU A N 1
ATOM 1652 C CA . LEU A 1 211 ? 13.259 3.538 -11.299 1.00 83.88 211 LEU A CA 1
ATOM 1653 C C . LEU A 1 211 ? 11.990 2.752 -11.632 1.00 83.88 211 LEU A C 1
ATOM 1655 O O . LEU A 1 211 ? 10.920 3.042 -11.098 1.00 83.88 211 LEU A O 1
ATOM 1659 N N . ALA A 1 212 ? 12.090 1.778 -12.535 1.00 82.81 212 ALA A N 1
ATOM 1660 C CA . ALA A 1 212 ? 10.967 0.934 -12.893 1.00 82.81 212 ALA A CA 1
ATOM 1661 C C . ALA A 1 212 ? 10.509 0.095 -11.691 1.00 82.81 212 ALA A C 1
ATOM 1663 O O . ALA A 1 212 ? 9.318 0.092 -11.393 1.00 82.81 212 ALA A O 1
ATOM 1664 N N . GLU A 1 213 ? 11.444 -0.498 -10.945 1.00 82.12 213 GLU A N 1
ATOM 1665 C CA . GLU A 1 213 ? 11.163 -1.226 -9.700 1.00 82.12 213 GLU A CA 1
ATOM 1666 C C . GLU A 1 213 ? 10.464 -0.336 -8.658 1.00 82.12 213 GLU A C 1
ATOM 1668 O O . GLU A 1 213 ? 9.409 -0.712 -8.149 1.00 82.12 213 GLU A O 1
ATOM 1673 N N . GLU A 1 214 ? 10.969 0.879 -8.412 1.00 77.69 214 GLU A N 1
ATOM 1674 C CA . GLU A 1 214 ? 10.343 1.853 -7.497 1.00 77.69 214 GLU A CA 1
ATOM 1675 C C . GLU A 1 214 ? 8.934 2.286 -7.935 1.00 77.69 214 GLU A C 1
ATOM 1677 O O . GLU A 1 214 ? 8.087 2.622 -7.104 1.00 77.69 214 GLU A O 1
ATOM 1682 N N . SER A 1 215 ? 8.683 2.284 -9.246 1.00 75.44 215 SER A N 1
ATOM 1683 C CA . SER A 1 215 ? 7.396 2.650 -9.846 1.00 75.44 215 SER A CA 1
ATOM 1684 C C . SER A 1 215 ? 6.444 1.453 -9.995 1.00 75.44 215 SER A C 1
ATOM 1686 O O . SER A 1 215 ? 5.361 1.613 -10.556 1.00 75.44 215 SER A O 1
ATOM 1688 N N . GLY A 1 216 ? 6.854 0.245 -9.586 1.00 72.81 216 GLY A N 1
ATOM 1689 C CA . GLY A 1 216 ? 6.109 -1.000 -9.818 1.00 72.81 216 GLY A CA 1
ATOM 1690 C C . GLY A 1 216 ? 6.033 -1.431 -11.293 1.00 72.81 216 GLY A C 1
ATOM 1691 O O . GLY A 1 216 ? 5.285 -2.343 -11.646 1.00 72.81 216 GLY A O 1
ATOM 1692 N N . LEU A 1 217 ? 6.804 -0.792 -12.175 1.00 75.69 217 LEU A N 1
ATOM 1693 C CA . LEU A 1 217 ? 6.888 -1.106 -13.596 1.00 75.69 217 LEU A CA 1
ATOM 1694 C C . LEU A 1 217 ? 7.952 -2.183 -13.825 1.00 75.69 217 LEU A C 1
ATOM 1696 O O . LEU A 1 217 ? 9.098 -2.051 -13.417 1.00 75.69 217 LEU A O 1
ATOM 1700 N N . HIS A 1 218 ? 7.610 -3.238 -14.558 1.00 72.69 218 HIS A N 1
ATOM 1701 C CA . HIS A 1 218 ? 8.601 -4.215 -15.009 1.00 72.69 218 HIS A CA 1
ATOM 1702 C C . HIS A 1 218 ? 9.053 -3.881 -16.434 1.00 72.69 218 HIS A C 1
ATOM 1704 O O . HIS A 1 218 ? 8.304 -4.072 -17.395 1.00 72.69 218 HIS A O 1
ATOM 1710 N N . VAL A 1 219 ? 10.293 -3.404 -16.591 1.00 70.69 219 VAL A N 1
ATOM 1711 C CA . VAL A 1 219 ? 10.911 -3.211 -17.914 1.00 70.69 219 VAL A CA 1
ATOM 1712 C C . VAL A 1 219 ? 11.312 -4.577 -18.457 1.00 70.69 219 VAL A C 1
ATOM 1714 O O . VAL A 1 219 ? 12.377 -5.111 -18.152 1.00 70.69 219 VAL A O 1
ATOM 1717 N N . LYS A 1 220 ? 10.422 -5.170 -19.251 1.00 71.56 220 LYS A N 1
ATOM 1718 C CA . LYS A 1 220 ? 10.682 -6.447 -19.910 1.00 71.56 220 LYS A CA 1
ATOM 1719 C C . LYS A 1 220 ? 11.724 -6.256 -21.012 1.00 71.56 220 LYS A C 1
ATOM 1721 O O . LYS A 1 220 ? 11.618 -5.336 -21.821 1.00 71.56 220 LYS A O 1
ATOM 1726 N N . GLU A 1 221 ? 12.709 -7.147 -21.063 1.00 71.44 221 GLU A N 1
ATOM 1727 C CA . GLU A 1 221 ? 13.619 -7.217 -22.207 1.00 71.44 221 GLU A CA 1
ATOM 1728 C C . GLU A 1 221 ? 12.836 -7.543 -23.489 1.00 71.44 221 GLU A C 1
ATOM 1730 O O . GLU A 1 221 ? 11.781 -8.188 -23.444 1.00 71.44 221 GLU A O 1
ATOM 1735 N N . LEU A 1 222 ? 13.341 -7.080 -24.637 1.00 69.69 222 LEU A N 1
ATOM 1736 C CA . LEU A 1 222 ? 12.708 -7.324 -25.932 1.00 69.69 222 LEU A CA 1
ATOM 1737 C C . LEU A 1 222 ? 12.508 -8.837 -26.133 1.00 69.69 222 LEU A C 1
ATOM 1739 O O . LEU A 1 222 ? 13.425 -9.628 -25.908 1.00 69.69 222 LEU A O 1
ATOM 1743 N N . ASP A 1 223 ? 11.306 -9.255 -26.545 1.00 78.06 223 ASP A N 1
ATOM 1744 C CA . ASP A 1 223 ? 11.027 -10.672 -26.789 1.00 78.06 223 ASP A CA 1
ATOM 1745 C C . ASP A 1 223 ? 11.995 -11.211 -27.852 1.00 78.06 223 ASP A C 1
ATOM 1747 O O . ASP A 1 223 ? 12.050 -10.703 -28.975 1.00 78.06 223 ASP A O 1
ATOM 1751 N N . LYS A 1 224 ? 12.725 -12.283 -27.519 1.00 82.44 224 LYS A N 1
ATOM 1752 C CA . LYS A 1 224 ? 13.669 -12.962 -28.420 1.00 82.44 224 LYS A CA 1
ATOM 1753 C C . LYS A 1 224 ? 13.022 -13.351 -29.753 1.00 82.44 224 LYS A C 1
ATOM 1755 O O . LYS A 1 224 ? 13.712 -13.415 -30.770 1.00 82.44 224 LYS A O 1
ATOM 1760 N N . LYS A 1 225 ? 11.715 -13.642 -29.780 1.00 82.50 225 LYS A N 1
ATOM 1761 C CA . LYS A 1 225 ? 10.977 -13.923 -31.024 1.00 82.50 225 LYS A CA 1
ATOM 1762 C C . LYS A 1 225 ? 10.814 -12.669 -31.880 1.00 82.50 225 LYS A C 1
ATOM 1764 O O . LYS A 1 225 ? 11.009 -12.728 -33.095 1.00 82.50 225 LYS A O 1
ATOM 1769 N N . LEU A 1 226 ? 10.483 -11.546 -31.252 1.00 82.31 226 LEU A N 1
ATOM 1770 C CA . LEU A 1 226 ? 10.291 -10.265 -31.925 1.00 82.31 226 LEU A CA 1
ATOM 1771 C C . LEU A 1 226 ? 11.630 -9.707 -32.427 1.00 82.31 226 LEU A C 1
ATOM 1773 O O . LEU A 1 226 ? 11.717 -9.305 -33.583 1.00 82.31 226 LEU A O 1
ATOM 1777 N N . GLU A 1 227 ? 12.699 -9.815 -31.632 1.00 81.56 227 GLU A N 1
ATOM 1778 C CA . GLU A 1 227 ? 14.067 -9.475 -32.047 1.00 81.56 227 GLU A CA 1
ATOM 1779 C C . GLU A 1 227 ? 14.498 -10.277 -33.285 1.00 81.56 227 GLU A C 1
ATOM 1781 O O . GLU A 1 227 ? 14.943 -9.708 -34.281 1.00 81.56 227 GLU A O 1
ATOM 1786 N N . ARG A 1 228 ? 14.287 -11.602 -33.280 1.00 82.38 228 ARG A N 1
ATOM 1787 C CA . ARG A 1 228 ? 14.570 -12.461 -34.445 1.00 82.38 228 ARG A CA 1
ATOM 1788 C C . ARG A 1 228 ? 13.758 -12.066 -35.675 1.00 82.38 228 ARG A C 1
ATOM 1790 O O . ARG A 1 228 ? 14.287 -12.114 -36.782 1.00 82.38 228 ARG A O 1
ATOM 1797 N N . THR A 1 229 ? 12.497 -11.686 -35.486 1.00 87.12 229 THR A N 1
ATOM 1798 C CA . THR A 1 229 ? 11.609 -11.273 -36.581 1.00 87.12 229 THR A CA 1
ATOM 1799 C C . THR A 1 229 ? 12.097 -9.969 -37.215 1.00 87.12 229 THR A C 1
ATOM 1801 O O . THR A 1 229 ? 12.238 -9.911 -38.435 1.00 87.12 229 THR A O 1
ATOM 1804 N N . ILE A 1 230 ? 12.448 -8.969 -36.398 1.00 84.81 230 ILE A N 1
ATOM 1805 C CA . ILE A 1 230 ? 13.002 -7.684 -36.859 1.00 84.81 230 ILE A CA 1
ATOM 1806 C C . ILE A 1 230 ? 14.351 -7.886 -37.558 1.00 84.81 230 ILE A C 1
ATOM 1808 O O . ILE A 1 230 ? 14.604 -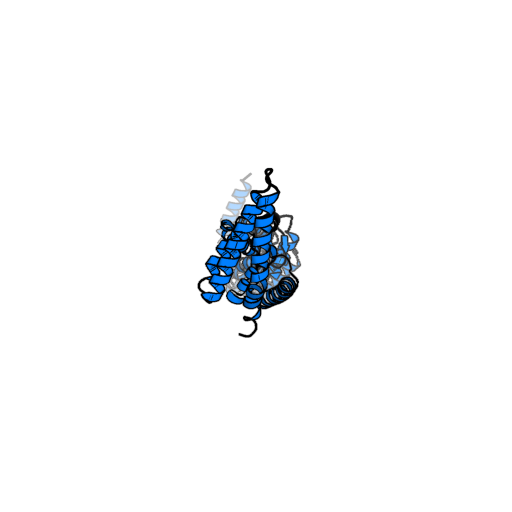7.313 -38.617 1.00 84.81 230 ILE A O 1
ATOM 1812 N N . LEU A 1 231 ? 15.224 -8.730 -37.007 1.00 84.88 231 LEU A N 1
ATOM 1813 C CA . LEU A 1 231 ? 16.506 -9.041 -37.640 1.00 84.88 231 LEU A CA 1
ATOM 1814 C C . LEU A 1 231 ? 16.321 -9.753 -38.983 1.00 84.88 231 LEU A C 1
ATOM 1816 O O . LEU A 1 231 ? 17.065 -9.485 -39.925 1.00 84.88 231 LEU A O 1
ATOM 1820 N N . HIS A 1 232 ? 15.327 -10.638 -39.095 1.00 86.50 232 HIS A N 1
ATOM 1821 C CA . HIS A 1 232 ? 15.016 -11.311 -40.351 1.00 86.50 232 HIS A CA 1
ATOM 1822 C C . HIS A 1 232 ? 14.483 -10.335 -41.408 1.00 86.50 232 HIS A C 1
ATOM 1824 O O . HIS A 1 232 ? 14.947 -10.371 -42.550 1.00 86.50 232 HIS A O 1
ATOM 1830 N N . SER A 1 233 ? 13.565 -9.432 -41.039 1.00 87.50 233 SER A N 1
ATOM 1831 C CA . SER A 1 233 ? 13.061 -8.408 -41.960 1.00 87.50 233 SER A CA 1
ATOM 1832 C C . SER A 1 233 ? 14.168 -7.449 -42.397 1.00 87.50 233 SER A C 1
ATOM 1834 O O . SER A 1 233 ? 14.315 -7.206 -43.593 1.00 87.50 233 SER A O 1
ATOM 1836 N N . TYR A 1 234 ? 15.007 -6.990 -41.464 1.00 86.94 234 TYR A N 1
ATOM 1837 C CA . TYR A 1 234 ? 16.131 -6.102 -41.764 1.00 86.94 234 TYR A CA 1
ATOM 1838 C C . TYR A 1 234 ? 17.185 -6.776 -42.653 1.00 86.94 234 TYR A C 1
ATOM 1840 O O . TYR A 1 234 ? 17.663 -6.177 -43.614 1.00 86.94 234 TYR A O 1
ATOM 1848 N N . ARG A 1 235 ? 17.497 -8.059 -42.412 1.00 85.19 235 ARG A N 1
ATOM 1849 C CA . ARG A 1 235 ? 18.367 -8.851 -43.298 1.00 85.19 235 ARG A CA 1
ATOM 1850 C C . ARG A 1 235 ? 17.789 -8.934 -44.711 1.00 85.19 235 ARG A C 1
ATOM 1852 O O . ARG A 1 235 ? 18.533 -8.766 -45.672 1.00 85.19 235 ARG A O 1
ATOM 1859 N N . LYS A 1 236 ? 16.486 -9.204 -44.850 1.00 86.38 236 LYS A N 1
ATOM 1860 C CA . LYS A 1 236 ? 15.811 -9.286 -46.156 1.00 86.38 236 LYS A CA 1
ATOM 1861 C C . LYS A 1 236 ? 15.869 -7.956 -46.907 1.00 86.38 236 LYS A C 1
ATOM 1863 O O . LYS A 1 236 ? 16.164 -7.947 -48.100 1.00 86.38 236 LYS A O 1
ATOM 1868 N N . GLU A 1 237 ? 15.641 -6.852 -46.206 1.00 86.50 237 GLU A N 1
ATOM 1869 C CA . GLU A 1 237 ? 15.729 -5.509 -46.771 1.00 86.50 237 GLU A CA 1
ATOM 1870 C C . GLU A 1 237 ? 17.160 -5.164 -47.206 1.00 86.50 237 GLU A C 1
ATOM 1872 O O . GLU A 1 237 ? 17.373 -4.788 -48.357 1.00 86.50 237 GLU A O 1
ATOM 1877 N N . LEU A 1 238 ? 18.158 -5.382 -46.341 1.00 84.25 238 LEU A N 1
ATOM 1878 C CA . LEU A 1 238 ? 19.569 -5.162 -46.675 1.00 84.25 238 LEU A CA 1
ATOM 1879 C C . LEU A 1 238 ? 20.029 -6.020 -47.856 1.00 84.25 238 LEU A C 1
ATOM 1881 O O . LEU A 1 238 ? 20.764 -5.528 -48.705 1.00 84.25 238 LEU A O 1
ATOM 1885 N N . MET A 1 239 ? 19.582 -7.276 -47.957 1.00 83.19 239 MET A N 1
ATOM 1886 C CA . MET A 1 239 ? 19.876 -8.127 -49.118 1.00 83.19 239 MET A CA 1
ATOM 1887 C C . MET A 1 239 ? 19.315 -7.527 -50.411 1.00 83.19 239 MET A C 1
ATOM 1889 O O . MET A 1 239 ? 20.026 -7.460 -51.414 1.00 83.19 239 MET A O 1
ATOM 1893 N N . SER A 1 240 ? 18.070 -7.040 -50.378 1.00 84.62 240 SER A N 1
ATOM 1894 C CA . SER A 1 240 ? 17.474 -6.340 -51.519 1.00 84.62 240 SER A CA 1
ATOM 1895 C C . SER A 1 240 ? 18.293 -5.102 -51.885 1.00 84.62 240 SER A C 1
ATOM 1897 O O . SER A 1 240 ? 18.622 -4.910 -53.054 1.00 84.62 240 SER A O 1
ATOM 1899 N N . GLN A 1 241 ? 18.691 -4.298 -50.898 1.00 84.81 241 GLN A N 1
ATOM 1900 C CA . GLN A 1 241 ? 19.486 -3.092 -51.127 1.00 84.81 241 GLN A CA 1
ATOM 1901 C C . GLN A 1 241 ? 20.872 -3.413 -51.710 1.00 84.81 241 GLN A C 1
ATOM 1903 O O . GLN A 1 241 ? 21.274 -2.781 -52.676 1.00 84.81 241 GLN A O 1
ATOM 1908 N N . VAL A 1 242 ? 21.579 -4.427 -51.200 1.00 83.06 242 VAL A N 1
ATOM 1909 C CA . VAL A 1 242 ? 22.900 -4.850 -51.713 1.00 83.06 242 VAL A CA 1
ATOM 1910 C C . VAL A 1 242 ? 22.811 -5.371 -53.153 1.00 83.06 242 VAL A C 1
ATOM 1912 O O . VAL A 1 242 ? 23.729 -5.152 -53.947 1.00 83.06 242 VAL A O 1
ATOM 1915 N N . SER A 1 243 ? 21.709 -6.035 -53.520 1.00 78.94 243 SER A N 1
ATOM 1916 C CA . SER A 1 243 ? 21.510 -6.516 -54.893 1.00 78.94 243 SER A CA 1
ATOM 1917 C C . SER A 1 243 ? 21.323 -5.371 -55.898 1.00 78.94 243 SER A C 1
ATOM 1919 O O . SER A 1 243 ? 21.919 -5.416 -56.973 1.00 78.94 243 SER A O 1
ATOM 1921 N N . VAL A 1 244 ? 20.588 -4.322 -55.510 1.00 82.69 244 VAL A N 1
ATOM 1922 C CA . VAL A 1 244 ? 20.231 -3.173 -56.362 1.00 82.69 244 VAL A CA 1
ATOM 1923 C C . VAL A 1 244 ? 21.314 -2.087 -56.378 1.00 82.69 244 VAL A C 1
ATOM 1925 O O . VAL A 1 244 ? 21.406 -1.342 -57.348 1.00 82.69 244 VAL A O 1
ATOM 1928 N N . GLU A 1 245 ? 22.158 -1.995 -55.347 1.00 78.88 245 GLU A N 1
ATOM 1929 C CA . GLU A 1 245 ? 23.135 -0.908 -55.237 1.00 78.88 245 GLU A CA 1
ATOM 1930 C C . GLU A 1 245 ? 24.183 -0.929 -56.362 1.00 78.88 245 GLU A C 1
ATOM 1932 O O . GLU A 1 245 ? 24.895 -1.927 -56.559 1.00 78.88 245 GLU A O 1
ATOM 1937 N N . THR A 1 246 ? 24.292 0.206 -57.056 1.00 73.38 246 THR A N 1
ATOM 1938 C CA . THR A 1 246 ? 25.260 0.480 -58.127 1.00 73.38 246 THR A CA 1
ATOM 1939 C C . THR A 1 246 ? 26.419 1.366 -57.675 1.00 73.38 246 THR A C 1
ATOM 1941 O O . THR A 1 246 ? 27.438 1.405 -58.354 1.00 73.38 246 THR A O 1
ATOM 1944 N N . ASP A 1 247 ? 26.289 2.079 -56.551 1.00 78.50 247 ASP A N 1
ATOM 1945 C CA . ASP A 1 247 ? 27.350 2.950 -56.037 1.00 78.50 247 ASP A CA 1
ATOM 1946 C C . ASP A 1 247 ? 28.364 2.158 -55.179 1.00 78.50 247 ASP A C 1
ATOM 1948 O O . ASP A 1 247 ? 27.979 1.514 -54.195 1.00 78.50 247 ASP A O 1
ATOM 1952 N N . PRO A 1 248 ? 29.670 2.178 -55.517 1.00 74.50 248 PRO A N 1
ATOM 1953 C CA . PRO A 1 248 ? 30.690 1.436 -54.779 1.00 74.50 248 PRO A CA 1
ATOM 1954 C C . PRO A 1 248 ? 30.907 1.936 -53.342 1.00 74.50 248 PRO A C 1
ATOM 1956 O O . PRO A 1 248 ? 31.311 1.146 -52.480 1.00 74.50 248 PRO A O 1
ATOM 1959 N N . VAL A 1 249 ? 30.649 3.216 -53.053 1.00 77.19 249 VAL A N 1
ATOM 1960 C CA . VAL A 1 249 ? 30.894 3.797 -51.722 1.00 77.19 249 VAL A CA 1
ATOM 1961 C C . VAL A 1 249 ? 29.785 3.418 -50.739 1.00 77.19 249 VAL A C 1
ATOM 1963 O O . VAL A 1 249 ? 30.073 3.009 -49.611 1.00 77.19 249 VAL A O 1
ATOM 1966 N N . SER A 1 250 ? 28.522 3.499 -51.160 1.00 79.94 250 SER A N 1
ATOM 1967 C CA . SER A 1 250 ? 27.359 3.114 -50.351 1.00 79.94 250 SER A CA 1
ATOM 1968 C C . SER A 1 250 ? 27.216 1.594 -50.161 1.00 79.94 250 SER A C 1
ATOM 1970 O O . SER A 1 250 ? 26.623 1.154 -49.168 1.00 79.94 250 SER A O 1
ATOM 1972 N N . LEU A 1 251 ? 27.784 0.782 -51.065 1.00 82.25 251 LEU A N 1
ATOM 1973 C CA . LEU A 1 251 ? 27.759 -0.682 -50.986 1.00 82.25 251 LEU A CA 1
ATOM 1974 C C . LEU A 1 251 ? 28.511 -1.217 -49.755 1.00 82.25 251 LEU A C 1
ATOM 1976 O O . LEU A 1 251 ? 28.038 -2.150 -49.102 1.00 82.25 251 LEU A O 1
ATOM 1980 N N . LEU A 1 252 ? 29.656 -0.621 -49.406 1.00 81.62 252 LEU A N 1
ATOM 1981 C CA . LEU A 1 252 ? 30.526 -1.105 -48.327 1.00 81.62 252 LEU A CA 1
ATOM 1982 C C . LEU A 1 252 ? 29.844 -1.130 -46.943 1.00 81.62 252 LEU A C 1
ATOM 1984 O O . LEU A 1 252 ? 29.846 -2.193 -46.316 1.00 81.62 252 LEU A O 1
ATOM 1988 N N . PRO A 1 253 ? 29.224 -0.035 -46.448 1.00 82.94 253 PRO A N 1
ATOM 1989 C CA . PRO A 1 253 ? 28.496 -0.072 -45.182 1.00 82.94 253 PRO A CA 1
ATOM 1990 C C . PRO A 1 253 ? 27.384 -1.129 -45.171 1.00 82.94 253 PRO A C 1
ATOM 1992 O O . PRO A 1 253 ? 27.243 -1.845 -44.184 1.00 82.94 253 PRO A O 1
ATOM 1995 N N . LYS A 1 254 ? 26.632 -1.274 -46.273 1.00 84.12 254 LYS A N 1
ATOM 1996 C CA . LYS A 1 254 ? 25.515 -2.231 -46.381 1.00 84.12 254 LYS A CA 1
ATOM 1997 C C . LYS A 1 254 ? 25.994 -3.683 -46.309 1.00 84.12 254 LYS A C 1
ATOM 1999 O O . LYS A 1 254 ? 25.398 -4.493 -45.600 1.00 84.12 254 LYS A O 1
ATOM 2004 N N . VAL A 1 255 ? 27.093 -4.000 -46.994 1.00 84.19 255 VAL A N 1
ATOM 2005 C CA . VAL A 1 255 ? 27.726 -5.328 -46.956 1.00 84.19 255 VAL A CA 1
ATOM 2006 C C . VAL A 1 255 ? 28.235 -5.655 -45.553 1.00 84.19 255 VAL A C 1
ATOM 2008 O O . VAL A 1 255 ? 27.980 -6.744 -45.043 1.00 84.19 255 VAL A O 1
ATOM 2011 N N . ILE A 1 256 ? 28.892 -4.704 -44.889 1.00 83.75 256 ILE A N 1
ATOM 2012 C CA . ILE A 1 256 ? 29.430 -4.905 -43.537 1.00 83.75 256 ILE A CA 1
ATOM 2013 C C . ILE A 1 256 ? 28.308 -5.077 -42.513 1.00 83.75 256 ILE A C 1
ATOM 2015 O O . ILE A 1 256 ? 28.385 -5.973 -41.674 1.00 83.75 256 ILE A O 1
ATOM 2019 N N . SER A 1 257 ? 27.240 -4.282 -42.608 1.00 83.56 257 SER A N 1
ATOM 2020 C CA . SER A 1 257 ? 26.029 -4.458 -41.802 1.00 83.56 257 SER A CA 1
ATOM 2021 C C . SER A 1 257 ? 25.434 -5.859 -41.960 1.00 83.56 257 SER A C 1
ATOM 2023 O O . SER A 1 257 ? 25.050 -6.480 -40.970 1.00 83.56 257 SER A O 1
ATOM 2025 N N . LEU A 1 258 ? 25.403 -6.395 -43.183 1.00 83.31 258 LEU A N 1
ATOM 2026 C CA . LEU A 1 258 ? 24.867 -7.725 -43.464 1.00 83.31 258 LEU A CA 1
ATOM 2027 C C . LEU A 1 258 ? 25.773 -8.846 -42.929 1.00 83.31 258 LEU A C 1
ATOM 2029 O O . LEU A 1 258 ? 25.279 -9.768 -42.275 1.00 83.31 258 LEU A O 1
ATOM 2033 N N . LEU A 1 259 ? 27.091 -8.738 -43.120 1.00 82.81 259 LEU A N 1
ATOM 2034 C CA . LEU A 1 259 ? 28.067 -9.669 -42.540 1.00 82.81 259 LEU A CA 1
ATOM 2035 C C . LEU A 1 259 ? 27.978 -9.687 -41.009 1.00 82.81 259 LEU A C 1
ATOM 2037 O O . LEU A 1 259 ? 28.004 -10.751 -40.390 1.00 82.81 259 LEU A O 1
ATOM 2041 N N . TYR A 1 260 ? 27.786 -8.526 -40.382 1.00 83.25 260 TYR A N 1
ATOM 2042 C CA . TYR A 1 260 ? 27.620 -8.437 -38.934 1.00 83.25 260 TYR A CA 1
ATOM 2043 C C . TYR A 1 260 ? 26.341 -9.141 -38.451 1.00 83.25 260 TYR A C 1
ATOM 2045 O O . TYR A 1 260 ? 26.363 -9.847 -37.440 1.00 83.25 260 TYR A O 1
ATOM 2053 N N . ILE A 1 261 ? 25.241 -9.038 -39.206 1.00 84.62 261 ILE A N 1
ATOM 2054 C CA . ILE A 1 261 ? 24.003 -9.779 -38.920 1.00 84.62 261 ILE A CA 1
ATOM 2055 C C . ILE A 1 261 ? 24.221 -11.292 -39.057 1.00 84.62 261 ILE A C 1
ATOM 2057 O O . ILE A 1 261 ? 23.737 -12.044 -38.212 1.00 84.62 261 ILE A O 1
ATOM 2061 N N . GLN A 1 262 ? 24.9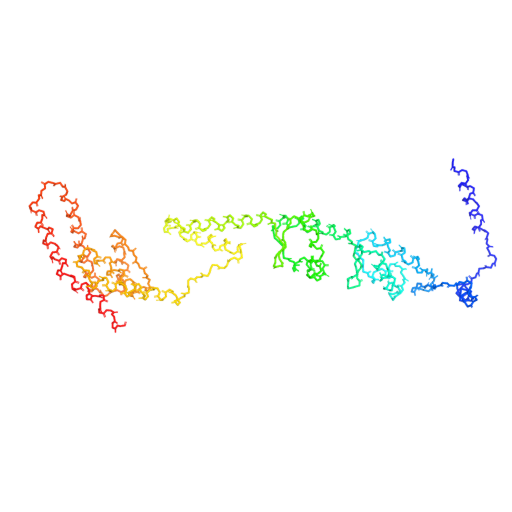53 -11.755 -40.075 1.00 81.31 262 GLN A N 1
ATOM 2062 C CA . GLN A 1 262 ? 25.240 -13.183 -40.275 1.00 81.31 262 GLN A CA 1
ATOM 2063 C C . GLN A 1 262 ? 26.109 -13.760 -39.147 1.00 81.31 262 GLN A C 1
ATOM 2065 O O . GLN A 1 262 ? 25.782 -14.804 -38.586 1.00 81.31 262 GLN A O 1
ATOM 2070 N N . VAL A 1 263 ? 27.176 -13.054 -38.772 1.00 81.31 263 VAL A N 1
ATOM 2071 C CA . VAL A 1 263 ? 28.199 -13.552 -37.841 1.00 81.31 263 VAL A CA 1
ATOM 2072 C C . VAL A 1 263 ? 27.818 -13.339 -36.370 1.00 81.31 263 VAL A C 1
ATOM 2074 O O . VAL A 1 263 ? 28.062 -14.198 -35.519 1.00 81.31 263 VAL A O 1
ATOM 2077 N N . HIS A 1 264 ? 27.232 -12.185 -36.039 1.00 80.38 264 HIS A N 1
ATOM 2078 C CA . HIS A 1 264 ? 26.934 -11.796 -34.656 1.00 80.38 264 HIS A CA 1
ATOM 2079 C C . HIS A 1 264 ? 25.445 -11.839 -34.307 1.00 80.38 264 HIS A C 1
ATOM 2081 O O . HIS A 1 264 ? 25.117 -11.683 -33.131 1.00 80.38 264 HIS A O 1
ATOM 2087 N N . LYS A 1 265 ? 24.549 -12.065 -35.282 1.00 81.38 265 LYS A N 1
ATOM 2088 C CA . LYS A 1 265 ? 23.085 -12.027 -35.095 1.00 81.38 265 LYS A CA 1
ATOM 2089 C C . LYS A 1 265 ? 22.606 -10.712 -34.469 1.00 81.38 265 LYS A C 1
ATOM 2091 O O . LYS A 1 265 ? 21.654 -10.706 -33.698 1.00 81.38 265 LYS A O 1
ATOM 2096 N N . LYS A 1 266 ? 23.280 -9.604 -34.790 1.00 80.75 266 LYS A N 1
ATOM 2097 C CA . LYS A 1 266 ? 22.963 -8.252 -34.314 1.00 80.75 266 LYS A CA 1
ATOM 2098 C C . LYS A 1 266 ? 22.935 -7.286 -35.492 1.00 80.75 266 LYS A C 1
ATOM 2100 O O . LYS A 1 266 ? 23.768 -7.394 -36.388 1.00 80.75 266 LYS A O 1
ATOM 2105 N N . ALA A 1 267 ? 21.990 -6.352 -35.486 1.00 81.38 267 ALA A N 1
ATOM 2106 C CA . ALA A 1 267 ? 21.954 -5.277 -36.470 1.00 81.38 267 ALA A CA 1
ATOM 2107 C C . ALA A 1 267 ? 23.078 -4.274 -36.184 1.00 81.38 267 ALA A C 1
ATOM 2109 O O . ALA A 1 267 ? 23.325 -3.921 -35.030 1.00 81.38 267 ALA A O 1
ATOM 2110 N N . LEU A 1 268 ? 23.750 -3.816 -37.236 1.00 82.06 268 LEU A N 1
ATOM 2111 C CA . LEU A 1 268 ? 24.774 -2.784 -37.155 1.00 82.06 268 LEU A CA 1
ATOM 2112 C C . LEU A 1 268 ? 24.492 -1.732 -38.218 1.00 82.06 268 LEU A C 1
ATOM 2114 O O . LEU A 1 268 ? 24.349 -2.066 -39.390 1.00 82.06 268 LEU A O 1
ATOM 2118 N N . GLN A 1 269 ? 24.488 -0.466 -37.821 1.00 81.88 269 GLN A N 1
ATOM 2119 C CA . GLN A 1 269 ? 24.523 0.666 -38.736 1.00 81.88 269 GLN A CA 1
ATOM 2120 C C . GLN A 1 269 ? 25.707 1.538 -38.332 1.00 81.88 269 GLN A C 1
ATOM 2122 O O . GLN A 1 269 ? 25.705 2.141 -37.260 1.00 81.88 269 GLN A O 1
ATOM 2127 N N . ALA A 1 270 ? 26.748 1.549 -39.161 1.00 74.56 270 ALA A N 1
ATOM 2128 C CA . ALA A 1 270 ? 27.987 2.256 -38.869 1.00 74.56 270 ALA A CA 1
ATOM 2129 C C . ALA A 1 270 ? 28.181 3.427 -39.847 1.00 74.56 270 ALA A C 1
ATOM 2131 O O . ALA A 1 270 ? 28.067 3.226 -41.058 1.00 74.56 270 ALA A O 1
ATOM 2132 N N . PRO A 1 271 ? 28.505 4.641 -39.363 1.00 77.94 271 PRO A N 1
ATOM 2133 C CA . PRO A 1 271 ? 28.962 5.717 -40.236 1.00 77.94 271 PRO A CA 1
ATOM 2134 C C . PRO A 1 271 ? 30.326 5.363 -40.846 1.00 77.94 271 PRO A C 1
ATOM 2136 O O . PRO A 1 271 ? 31.094 4.610 -40.248 1.00 77.94 271 PRO A O 1
ATOM 2139 N N . GLY A 1 272 ? 30.675 5.968 -41.988 1.00 73.44 272 GLY A N 1
ATOM 2140 C CA . GLY A 1 272 ? 31.899 5.656 -42.749 1.00 73.44 272 GLY A CA 1
ATOM 2141 C C . GLY A 1 272 ? 33.193 5.603 -41.923 1.00 73.44 272 GLY A C 1
ATOM 2142 O O . GLY A 1 272 ? 34.030 4.732 -42.129 1.00 73.44 272 GLY A O 1
ATOM 2143 N N . ARG A 1 273 ? 33.324 6.471 -40.911 1.00 75.81 273 ARG A N 1
ATOM 2144 C CA . ARG A 1 273 ? 34.489 6.520 -40.005 1.00 75.81 273 ARG A CA 1
ATOM 2145 C C . ARG A 1 273 ? 34.597 5.318 -39.058 1.00 75.81 273 ARG A C 1
ATOM 2147 O O . ARG A 1 273 ? 35.692 4.967 -38.641 1.00 75.81 273 ARG A O 1
ATOM 2154 N N . ALA A 1 274 ? 33.474 4.693 -38.708 1.00 78.25 274 ALA A N 1
ATOM 2155 C CA . ALA A 1 274 ? 33.418 3.549 -37.796 1.00 78.25 274 ALA A CA 1
ATOM 2156 C C . ALA A 1 274 ? 33.492 2.196 -38.526 1.00 78.25 274 ALA A C 1
ATOM 2158 O O . ALA A 1 274 ? 33.615 1.155 -37.882 1.00 78.25 274 ALA A O 1
ATOM 2159 N N . ILE A 1 275 ? 33.450 2.206 -39.863 1.00 81.56 275 ILE A N 1
ATOM 2160 C CA . ILE A 1 275 ? 33.508 1.000 -40.693 1.00 81.56 275 ILE A CA 1
ATOM 2161 C C . ILE A 1 275 ? 34.806 0.220 -40.457 1.00 81.56 275 ILE A C 1
ATOM 2163 O O . ILE A 1 275 ? 34.753 -0.993 -40.287 1.00 81.56 275 ILE A O 1
ATOM 2167 N N . PHE A 1 276 ? 35.949 0.902 -40.347 1.00 81.00 276 PHE A N 1
ATOM 2168 C CA . PHE A 1 276 ? 37.235 0.254 -40.067 1.00 81.00 276 PHE A CA 1
ATOM 2169 C C . PHE A 1 276 ? 37.210 -0.563 -38.766 1.00 81.00 276 PHE A C 1
ATOM 2171 O O . PHE A 1 276 ? 37.657 -1.707 -38.726 1.00 81.00 276 PHE A O 1
ATOM 2178 N N . VAL A 1 277 ? 36.629 0.003 -37.703 1.00 82.38 277 VAL A N 1
ATOM 2179 C CA . VAL A 1 277 ? 36.513 -0.664 -36.396 1.00 82.38 277 VAL A CA 1
ATOM 2180 C C . VAL A 1 277 ? 35.586 -1.879 -36.487 1.00 82.38 277 VAL A C 1
ATOM 2182 O O . VAL A 1 277 ? 35.866 -2.912 -35.879 1.00 82.38 277 VAL A O 1
ATOM 2185 N N . ALA A 1 278 ? 34.505 -1.779 -37.267 1.00 81.44 278 ALA A N 1
ATOM 2186 C CA . ALA A 1 278 ? 33.607 -2.901 -37.521 1.00 81.44 278 ALA A CA 1
ATOM 2187 C C . ALA A 1 278 ? 34.309 -4.033 -38.290 1.00 81.44 278 ALA A C 1
ATOM 2189 O O . ALA A 1 278 ? 34.186 -5.190 -37.893 1.00 81.44 278 ALA A O 1
ATOM 2190 N N . VAL A 1 279 ? 35.098 -3.710 -39.322 1.00 83.06 279 VAL A N 1
ATOM 2191 C CA . VAL A 1 279 ? 35.897 -4.696 -40.074 1.00 83.06 279 VAL A CA 1
ATOM 2192 C C . VAL A 1 279 ? 36.931 -5.356 -39.166 1.00 83.06 279 VAL A C 1
ATOM 2194 O O . VAL A 1 279 ? 37.005 -6.579 -39.129 1.00 83.06 279 VAL A O 1
ATOM 2197 N N . ALA A 1 280 ? 37.660 -4.587 -38.352 1.00 83.31 280 ALA A N 1
ATOM 2198 C CA . ALA A 1 280 ? 38.649 -5.131 -37.420 1.00 83.31 280 ALA A CA 1
ATOM 2199 C C . ALA A 1 280 ? 38.047 -6.156 -36.439 1.00 83.31 280 ALA A C 1
ATOM 2201 O O . ALA A 1 280 ? 38.696 -7.144 -36.106 1.00 83.31 280 ALA A O 1
ATOM 2202 N N . ARG A 1 281 ? 36.790 -5.962 -36.013 1.00 81.56 281 ARG A N 1
ATOM 2203 C CA . ARG A 1 281 ? 36.057 -6.901 -35.144 1.00 81.56 281 ARG A CA 1
ATOM 2204 C C . ARG A 1 281 ? 35.592 -8.178 -35.853 1.00 81.56 281 ARG A C 1
ATOM 2206 O O . ARG A 1 281 ? 35.274 -9.142 -35.164 1.00 81.56 281 ARG A O 1
ATOM 2213 N N . LEU A 1 282 ? 35.543 -8.193 -37.185 1.00 81.19 282 LEU A N 1
ATOM 2214 C CA . LEU A 1 282 ? 35.172 -9.367 -37.984 1.00 81.19 282 LEU A CA 1
ATOM 2215 C C . LEU A 1 282 ? 36.361 -10.302 -38.263 1.00 81.19 282 LEU A C 1
ATOM 2217 O O . LEU A 1 282 ? 36.136 -11.428 -38.697 1.00 81.19 282 LEU A O 1
ATOM 2221 N N . LYS A 1 283 ? 37.601 -9.872 -37.977 1.00 79.44 283 LYS A N 1
ATOM 2222 C CA . LYS A 1 283 ? 38.832 -10.629 -38.263 1.00 79.44 283 LYS A CA 1
ATOM 2223 C C . LYS A 1 283 ? 38.839 -12.035 -37.654 1.00 79.44 283 LYS A C 1
ATOM 2225 O O . LYS A 1 283 ? 39.246 -12.975 -38.317 1.00 79.44 283 LYS A O 1
ATOM 2230 N N . ASP A 1 284 ? 38.351 -12.188 -36.425 1.00 78.69 284 ASP A N 1
ATOM 2231 C CA . ASP A 1 284 ? 38.422 -13.467 -35.700 1.00 78.69 284 ASP A CA 1
ATOM 2232 C C . ASP A 1 284 ? 37.372 -14.501 -36.157 1.00 78.69 284 ASP A C 1
ATOM 2234 O O . ASP A 1 284 ? 37.369 -15.631 -35.675 1.00 78.69 284 ASP A O 1
ATOM 2238 N N . LYS A 1 285 ? 36.426 -14.117 -37.027 1.00 77.38 285 LYS A N 1
ATOM 2239 C CA . LYS A 1 285 ? 35.257 -14.940 -37.396 1.00 77.38 285 LYS A CA 1
ATOM 2240 C C . LYS A 1 285 ? 35.028 -15.078 -38.901 1.00 77.38 285 LYS A C 1
ATOM 2242 O O . LYS A 1 285 ? 34.023 -15.663 -39.301 1.00 77.38 285 LYS A O 1
ATOM 2247 N N . LEU A 1 286 ? 35.903 -14.503 -39.715 1.00 78.06 286 LEU A N 1
ATOM 2248 C CA . LEU A 1 286 ? 35.807 -14.507 -41.168 1.00 78.06 286 LEU A CA 1
ATOM 2249 C C . LEU A 1 286 ? 37.054 -15.178 -41.748 1.00 78.06 286 LEU A C 1
ATOM 2251 O O . LEU A 1 286 ? 38.133 -15.047 -41.178 1.00 78.06 286 LEU A O 1
ATOM 2255 N N . ASP A 1 287 ? 36.915 -15.853 -42.886 1.00 80.56 287 ASP A N 1
ATOM 2256 C CA . ASP A 1 287 ? 38.053 -16.458 -43.576 1.00 80.56 287 ASP A CA 1
ATOM 2257 C C . ASP A 1 287 ? 39.083 -15.392 -43.988 1.00 80.56 287 ASP A C 1
ATOM 2259 O O . ASP A 1 287 ? 38.720 -14.301 -44.444 1.00 80.56 287 ASP A O 1
ATOM 2263 N N . ASP A 1 288 ? 40.374 -15.722 -43.894 1.00 76.50 288 ASP A N 1
ATOM 2264 C CA . ASP A 1 288 ? 41.479 -14.797 -44.197 1.00 76.50 288 ASP A CA 1
ATOM 2265 C C . ASP A 1 288 ? 41.393 -14.205 -45.619 1.00 76.50 288 ASP A C 1
ATOM 2267 O O . ASP A 1 288 ? 41.759 -13.050 -45.855 1.00 76.50 288 ASP A O 1
ATOM 2271 N N . SER A 1 289 ? 40.859 -14.973 -46.575 1.00 77.62 289 SER A N 1
ATOM 2272 C CA . SER A 1 289 ? 40.620 -14.539 -47.957 1.00 77.62 289 SER A CA 1
ATOM 2273 C C . SER A 1 289 ? 39.500 -13.497 -48.059 1.00 77.62 289 SER A C 1
ATOM 2275 O O . SER A 1 289 ? 39.657 -12.481 -48.739 1.00 77.62 289 SER A O 1
ATOM 2277 N N . ALA A 1 290 ? 38.394 -13.707 -47.346 1.00 77.69 290 ALA A N 1
ATOM 2278 C CA . ALA A 1 290 ? 37.261 -12.791 -47.291 1.00 77.69 290 ALA A CA 1
ATOM 2279 C C . ALA A 1 290 ? 37.617 -11.498 -46.540 1.00 77.69 290 ALA A C 1
ATOM 2281 O O . ALA A 1 290 ? 37.228 -10.404 -46.956 1.00 77.69 290 ALA A O 1
ATOM 2282 N N . PHE A 1 291 ? 38.416 -11.607 -45.474 1.00 82.00 291 PHE A N 1
ATOM 2283 C CA . PHE A 1 291 ? 38.904 -10.456 -44.718 1.00 82.00 291 PHE A CA 1
ATOM 2284 C C . PHE A 1 291 ? 39.840 -9.585 -45.560 1.00 82.00 291 PHE A C 1
ATOM 2286 O O . PHE A 1 291 ? 39.721 -8.359 -45.543 1.00 82.00 291 PHE A O 1
ATOM 2293 N N . LYS A 1 292 ? 40.722 -10.204 -46.355 1.00 84.06 292 LYS A N 1
ATOM 2294 C CA . LYS A 1 292 ? 41.606 -9.488 -47.281 1.00 84.06 292 LYS A CA 1
ATOM 2295 C C . LYS A 1 292 ? 40.819 -8.689 -48.323 1.00 84.06 292 LYS A C 1
ATOM 2297 O O . LYS A 1 292 ? 41.078 -7.503 -48.482 1.00 84.06 292 LYS A O 1
ATOM 2302 N N . ILE A 1 293 ? 39.801 -9.288 -48.947 1.00 82.38 293 ILE A N 1
ATOM 2303 C CA . ILE A 1 293 ? 38.935 -8.599 -49.924 1.00 82.38 293 ILE A CA 1
ATOM 2304 C C . ILE A 1 293 ? 38.226 -7.391 -49.288 1.00 82.38 293 ILE A C 1
ATOM 2306 O O . ILE A 1 293 ? 38.164 -6.323 -49.897 1.00 82.38 293 ILE A O 1
ATOM 2310 N N . LEU A 1 294 ? 37.722 -7.528 -48.056 1.00 82.06 294 LEU A N 1
ATOM 2311 C CA . LEU A 1 294 ? 37.076 -6.430 -47.327 1.00 82.06 294 LEU A CA 1
ATOM 2312 C C . LEU A 1 294 ? 38.050 -5.302 -46.971 1.00 82.06 294 LEU A C 1
ATOM 2314 O O . LEU A 1 294 ? 37.695 -4.129 -47.089 1.00 82.06 294 LEU A O 1
ATOM 2318 N N . MET A 1 295 ? 39.265 -5.642 -46.541 1.00 82.56 295 MET A N 1
ATOM 2319 C CA . MET A 1 295 ? 40.310 -4.671 -46.209 1.00 82.56 295 MET A CA 1
ATOM 2320 C C . MET A 1 295 ? 40.820 -3.933 -47.447 1.00 82.56 295 MET A C 1
ATOM 2322 O O . MET A 1 295 ? 40.959 -2.709 -47.409 1.00 82.56 295 MET A O 1
ATOM 2326 N N . ASP A 1 296 ? 41.028 -4.650 -48.551 1.00 83.62 296 ASP A N 1
ATOM 2327 C CA . ASP A 1 296 ? 41.455 -4.079 -49.827 1.00 83.62 296 ASP A CA 1
ATOM 2328 C C . ASP A 1 296 ? 40.374 -3.126 -50.363 1.00 83.62 296 ASP A C 1
ATOM 2330 O O . ASP A 1 296 ? 40.673 -1.971 -50.677 1.00 83.62 296 ASP A O 1
ATOM 2334 N N . TYR A 1 297 ? 39.099 -3.537 -50.337 1.00 82.81 297 TYR A N 1
ATOM 2335 C CA . TYR A 1 297 ? 37.972 -2.680 -50.719 1.00 82.81 297 TYR A CA 1
ATOM 2336 C C . TYR A 1 297 ? 37.842 -1.456 -49.800 1.00 82.81 297 TYR A C 1
ATOM 2338 O O . TYR A 1 297 ? 37.668 -0.333 -50.273 1.00 82.81 297 TYR A O 1
ATOM 2346 N N . HIS A 1 298 ? 37.982 -1.628 -48.480 1.00 83.94 298 HIS A N 1
ATOM 2347 C CA . HIS A 1 298 ? 37.956 -0.507 -47.541 1.00 83.94 298 HIS A CA 1
ATOM 2348 C C . HIS A 1 298 ? 39.091 0.490 -47.820 1.00 83.94 298 HIS A C 1
ATOM 2350 O O . HIS A 1 298 ? 38.838 1.690 -47.924 1.00 83.94 298 HIS A O 1
ATOM 2356 N N . SER A 1 299 ? 40.320 0.011 -48.026 1.00 83.81 299 SER A N 1
ATOM 2357 C CA . SER A 1 299 ? 41.469 0.865 -48.346 1.00 83.81 299 SER A CA 1
ATOM 2358 C C . SER A 1 299 ? 41.264 1.651 -49.648 1.00 83.81 299 SER A C 1
ATOM 2360 O O . SER A 1 299 ? 41.534 2.853 -49.693 1.00 83.81 299 SER A O 1
ATOM 2362 N N . ALA A 1 300 ? 40.688 1.014 -50.673 1.00 81.56 300 ALA A N 1
ATOM 2363 C CA . ALA A 1 300 ? 40.358 1.645 -51.944 1.00 81.56 300 ALA A CA 1
ATOM 2364 C C . ALA A 1 300 ? 39.236 2.691 -51.800 1.00 81.56 300 ALA A C 1
ATOM 2366 O O . ALA A 1 300 ? 39.354 3.783 -52.356 1.00 81.56 300 ALA A O 1
ATOM 2367 N N . THR A 1 301 ? 38.197 2.424 -50.994 1.00 81.25 301 THR A N 1
ATOM 2368 C CA . THR A 1 301 ? 37.128 3.408 -50.718 1.00 81.25 301 THR A CA 1
ATOM 2369 C C . THR A 1 301 ? 37.627 4.624 -49.940 1.00 81.25 301 THR A C 1
ATOM 2371 O O . THR A 1 301 ? 37.295 5.751 -50.299 1.00 81.25 301 THR A O 1
ATOM 2374 N N . VAL A 1 302 ? 38.472 4.433 -48.920 1.00 83.31 302 VAL A N 1
ATOM 2375 C CA . VAL A 1 302 ? 39.088 5.543 -48.173 1.00 83.31 302 VAL A CA 1
ATOM 2376 C C . VAL A 1 302 ? 39.994 6.363 -49.091 1.00 83.31 302 VAL A C 1
ATOM 2378 O O . VAL A 1 302 ? 39.968 7.589 -49.041 1.00 83.31 302 VAL A O 1
ATOM 2381 N N . ALA A 1 303 ? 40.744 5.705 -49.978 1.00 81.75 303 ALA A N 1
ATOM 2382 C CA . ALA A 1 303 ? 41.604 6.376 -50.942 1.00 81.75 303 ALA A CA 1
ATOM 2383 C C . ALA A 1 303 ? 40.821 7.157 -52.015 1.00 81.75 303 ALA A C 1
ATOM 2385 O O . ALA A 1 303 ? 41.299 8.199 -52.458 1.00 81.75 303 ALA A O 1
ATOM 2386 N N . LEU A 1 304 ? 39.643 6.683 -52.436 1.00 78.50 304 LEU A N 1
ATOM 2387 C CA . LEU A 1 304 ? 38.748 7.412 -53.343 1.00 78.50 304 LEU A CA 1
ATOM 2388 C C . LEU A 1 304 ? 38.116 8.624 -52.642 1.00 78.50 304 LEU A C 1
ATOM 2390 O O . LEU A 1 304 ? 38.131 9.721 -53.191 1.00 78.50 304 LEU A O 1
ATOM 2394 N N . LEU A 1 305 ? 37.643 8.460 -51.405 1.00 80.31 305 LEU A N 1
ATOM 2395 C CA . LEU A 1 305 ? 37.084 9.561 -50.615 1.00 80.31 305 LEU A CA 1
ATOM 2396 C C . LEU A 1 305 ? 38.129 10.641 -50.296 1.00 80.31 305 LEU A C 1
ATOM 2398 O O . LEU A 1 305 ? 37.808 11.824 -50.356 1.00 80.31 305 LEU A O 1
ATOM 2402 N N . ALA A 1 306 ? 39.375 10.248 -50.014 1.00 80.00 306 ALA A N 1
ATOM 2403 C CA . ALA A 1 306 ? 40.480 11.178 -49.788 1.00 80.00 306 ALA A CA 1
ATOM 2404 C C . ALA A 1 306 ? 40.820 12.000 -51.043 1.00 80.00 306 ALA A C 1
ATOM 2406 O O . ALA A 1 306 ? 41.067 13.200 -50.940 1.00 80.00 306 ALA A O 1
ATOM 2407 N N . LEU A 1 307 ? 40.793 11.377 -52.228 1.00 77.94 307 LEU A N 1
ATOM 2408 C CA . LEU A 1 307 ? 40.999 12.079 -53.499 1.00 77.94 307 LEU A CA 1
ATOM 2409 C C . LEU A 1 307 ? 39.861 13.061 -53.789 1.00 77.94 307 LEU A C 1
ATOM 2411 O O . LEU A 1 307 ? 40.140 14.205 -54.119 1.00 77.94 307 LEU A O 1
ATOM 2415 N N . ILE A 1 308 ? 38.604 12.660 -53.577 1.00 75.94 308 ILE A N 1
ATOM 2416 C CA . ILE A 1 308 ? 37.434 13.540 -53.754 1.00 75.94 308 ILE A CA 1
ATOM 2417 C C . ILE A 1 308 ? 37.484 14.745 -52.803 1.00 75.94 308 ILE A C 1
ATOM 2419 O O . ILE A 1 308 ? 37.100 15.848 -53.181 1.00 75.94 308 ILE A O 1
ATOM 2423 N N . SER A 1 309 ? 37.978 14.562 -51.573 1.00 73.12 309 SER A N 1
ATOM 2424 C CA . SER A 1 309 ? 38.159 15.674 -50.631 1.00 73.12 309 SER A CA 1
ATOM 2425 C C . SER A 1 309 ? 39.344 16.588 -50.955 1.00 73.12 309 SER A C 1
ATOM 2427 O O . SER A 1 309 ? 39.381 17.703 -50.455 1.00 73.12 309 SER A O 1
ATOM 2429 N N . ALA A 1 310 ? 40.310 16.123 -51.753 1.00 69.75 310 ALA A N 1
ATOM 2430 C CA . ALA A 1 310 ? 41.487 16.898 -52.147 1.00 69.75 310 ALA A CA 1
ATOM 2431 C C . ALA A 1 310 ? 41.260 17.719 -53.430 1.00 69.75 310 ALA A C 1
ATOM 2433 O O . ALA A 1 310 ? 41.973 18.685 -53.664 1.00 69.75 310 ALA A O 1
ATOM 2434 N N . THR A 1 311 ? 40.266 17.364 -54.250 1.00 58.56 311 THR A N 1
ATOM 2435 C CA . THR A 1 311 ? 39.939 18.033 -55.525 1.00 58.56 311 THR A CA 1
ATOM 2436 C C . THR A 1 311 ? 39.071 19.286 -55.394 1.00 58.56 311 THR A C 1
ATOM 2438 O O . THR A 1 311 ? 38.566 19.780 -56.397 1.00 58.56 311 THR A O 1
ATOM 2441 N N . THR A 1 312 ? 38.844 19.799 -54.183 1.00 55.53 312 THR A N 1
ATOM 2442 C CA . THR A 1 312 ? 38.086 21.046 -53.985 1.00 55.53 312 THR A CA 1
ATOM 2443 C C . THR A 1 312 ? 38.877 22.309 -54.335 1.00 55.53 312 THR A C 1
ATOM 2445 O O . THR A 1 312 ? 38.251 23.356 -54.456 1.00 55.53 312 THR A O 1
ATOM 2448 N N . ASP A 1 313 ? 40.194 22.203 -54.555 1.00 49.97 313 ASP A N 1
ATOM 2449 C CA . ASP A 1 313 ? 41.067 23.309 -54.967 1.00 49.97 313 ASP A CA 1
ATOM 2450 C C . ASP A 1 313 ? 41.671 23.032 -56.371 1.00 49.97 313 ASP A C 1
ATOM 2452 O O . ASP A 1 313 ? 42.587 22.229 -56.526 1.00 49.97 313 ASP A O 1
ATOM 2456 N N . ASP A 1 314 ? 41.093 23.660 -57.402 1.00 46.72 314 ASP A N 1
ATOM 2457 C CA . ASP A 1 314 ? 41.685 24.130 -58.676 1.00 46.72 314 ASP A CA 1
ATOM 2458 C C . ASP A 1 314 ? 42.706 23.276 -59.493 1.00 46.72 314 ASP A C 1
ATOM 2460 O O . ASP A 1 314 ? 43.522 23.841 -60.221 1.00 46.72 314 ASP A O 1
ATOM 2464 N N . GLU A 1 315 ? 42.645 21.935 -59.515 1.00 50.56 315 GLU A N 1
ATOM 2465 C CA . GLU A 1 315 ? 43.382 21.109 -60.509 1.00 50.56 315 GLU A CA 1
ATOM 2466 C C . GLU A 1 315 ? 42.503 20.002 -61.137 1.00 50.56 315 GLU A C 1
ATOM 2468 O O . GLU A 1 315 ? 42.487 18.849 -60.692 1.00 50.56 315 GLU A O 1
ATOM 2473 N N . GLN A 1 316 ? 41.745 20.347 -62.187 1.00 54.72 316 GLN A N 1
ATOM 2474 C CA . GLN A 1 316 ? 40.586 19.563 -62.648 1.00 54.72 316 GLN A CA 1
ATOM 2475 C C . GLN A 1 316 ? 40.875 18.363 -63.583 1.00 54.72 316 GLN A C 1
ATOM 2477 O O . GLN A 1 316 ? 40.065 17.440 -63.611 1.00 54.72 316 GLN A O 1
ATOM 2482 N N . ASP A 1 317 ? 41.997 18.306 -64.314 1.00 51.50 317 ASP A N 1
ATOM 2483 C CA . ASP A 1 317 ? 42.165 17.277 -65.367 1.00 51.50 317 ASP A CA 1
ATOM 2484 C C . ASP A 1 317 ? 42.867 15.992 -64.879 1.00 51.50 317 ASP A C 1
ATOM 2486 O O . ASP A 1 317 ? 42.321 14.896 -64.985 1.00 51.50 317 ASP A O 1
ATOM 2490 N N . CYS A 1 318 ? 44.042 16.090 -64.245 1.00 54.41 318 CYS A N 1
ATOM 2491 C CA . CYS A 1 318 ? 44.800 14.908 -63.789 1.00 54.41 318 CYS A CA 1
ATOM 2492 C C . CYS A 1 318 ? 44.187 14.204 -62.564 1.00 54.41 318 CYS A C 1
ATOM 2494 O O . CYS A 1 318 ? 44.493 13.041 -62.277 1.00 54.41 318 CYS A O 1
ATOM 2496 N N . SER A 1 319 ? 43.372 14.918 -61.789 1.00 60.19 319 SER A N 1
ATOM 2497 C CA . SER A 1 319 ? 42.718 14.394 -60.591 1.00 60.19 319 SER A CA 1
ATOM 2498 C C . SER A 1 319 ? 41.434 13.626 -60.932 1.00 60.19 319 SER A C 1
ATOM 2500 O O . SER A 1 319 ? 41.164 12.593 -60.314 1.00 60.19 319 SER A O 1
ATOM 2502 N N . SER A 1 320 ? 40.716 14.054 -61.978 1.00 61.19 320 SER A N 1
ATOM 2503 C CA . SER A 1 320 ? 39.511 13.402 -62.503 1.00 61.19 320 SER A CA 1
ATOM 2504 C C . SER A 1 320 ? 39.803 11.988 -63.022 1.00 61.19 320 SER A C 1
ATOM 2506 O O . SER A 1 320 ? 39.157 11.028 -62.596 1.00 61.19 320 SER A O 1
ATOM 2508 N N . ASP A 1 321 ? 40.861 11.816 -63.822 1.00 64.62 321 ASP A N 1
ATOM 2509 C CA . ASP A 1 321 ? 41.262 10.504 -64.356 1.00 64.62 321 ASP A CA 1
ATOM 2510 C C . ASP A 1 321 ? 41.645 9.509 -63.249 1.00 64.62 321 ASP A C 1
ATOM 2512 O O . ASP A 1 321 ? 41.343 8.312 -63.318 1.00 64.62 321 ASP A O 1
ATOM 2516 N N . ARG A 1 322 ? 42.274 10.001 -62.173 1.00 66.75 322 ARG A N 1
ATOM 2517 C CA . ARG A 1 322 ? 42.623 9.191 -60.993 1.00 66.75 322 ARG A CA 1
ATOM 2518 C C . ARG A 1 322 ? 41.393 8.783 -60.184 1.00 66.75 322 ARG A C 1
ATOM 2520 O O . ARG A 1 322 ? 41.388 7.692 -59.611 1.00 66.75 322 ARG A O 1
ATOM 2527 N N . ILE A 1 323 ? 40.367 9.631 -60.127 1.00 70.69 323 ILE A N 1
ATOM 2528 C CA . ILE A 1 323 ? 39.085 9.318 -59.483 1.00 70.69 323 ILE A CA 1
ATOM 2529 C C . ILE A 1 323 ? 38.325 8.268 -60.304 1.00 70.69 323 ILE A C 1
ATOM 2531 O O . ILE A 1 323 ? 37.862 7.282 -59.728 1.00 70.69 323 ILE A O 1
ATOM 2535 N N . LEU A 1 324 ? 38.263 8.422 -61.631 1.00 68.69 324 LEU A N 1
ATOM 2536 C CA . LEU A 1 324 ? 37.629 7.463 -62.543 1.00 68.69 324 LEU A CA 1
ATOM 2537 C C . LEU A 1 324 ? 38.312 6.092 -62.487 1.00 68.69 324 LEU A C 1
ATOM 2539 O O . LEU A 1 324 ? 37.649 5.094 -62.218 1.00 68.69 324 LEU A O 1
ATOM 2543 N N . SER A 1 325 ? 39.644 6.051 -62.576 1.00 74.44 325 SER A N 1
ATOM 2544 C CA . SER A 1 325 ? 40.417 4.800 -62.498 1.00 74.44 325 SER A CA 1
ATOM 2545 C C . SER A 1 325 ? 40.190 4.042 -61.182 1.00 74.44 325 SER A C 1
ATOM 2547 O O . SER A 1 325 ? 40.114 2.814 -61.155 1.00 74.44 325 SER A O 1
ATOM 2549 N N . LYS A 1 326 ? 40.071 4.756 -60.050 1.00 72.56 326 LYS A N 1
ATOM 2550 C CA . LYS A 1 326 ? 39.785 4.121 -58.751 1.00 72.56 326 LYS A CA 1
ATOM 2551 C C . LYS A 1 326 ? 38.329 3.705 -58.595 1.00 72.56 326 LYS A C 1
ATOM 2553 O O . LYS A 1 326 ? 38.062 2.724 -57.903 1.00 72.56 326 LYS A O 1
ATOM 2558 N N . ARG A 1 327 ? 37.399 4.423 -59.222 1.00 72.50 327 ARG A N 1
ATOM 2559 C CA . ARG A 1 327 ? 35.989 4.037 -59.271 1.00 72.50 327 ARG A CA 1
ATOM 2560 C C . ARG A 1 327 ? 35.806 2.753 -60.078 1.00 72.50 327 ARG A C 1
ATOM 2562 O O . ARG A 1 327 ? 35.174 1.834 -59.576 1.00 72.50 327 ARG A O 1
ATOM 2569 N N . GLU A 1 328 ? 36.442 2.649 -61.241 1.00 75.25 328 GLU A N 1
ATOM 2570 C CA . GLU A 1 328 ? 36.445 1.438 -62.074 1.00 75.25 328 GLU A CA 1
ATOM 2571 C C . GLU A 1 328 ? 37.065 0.239 -61.341 1.00 75.25 328 GLU A C 1
ATOM 2573 O O . GLU A 1 328 ? 36.542 -0.876 -61.392 1.00 75.25 328 GLU A O 1
ATOM 2578 N N . LEU A 1 329 ? 38.141 0.465 -60.575 1.00 74.25 329 LEU A N 1
ATOM 2579 C CA . LEU A 1 329 ? 38.739 -0.567 -59.726 1.00 74.25 329 LEU A CA 1
ATOM 2580 C C . LEU A 1 329 ? 37.762 -1.048 -58.645 1.00 74.25 329 LEU A C 1
ATOM 2582 O O . LEU A 1 329 ? 37.621 -2.255 -58.449 1.00 74.25 329 LEU A O 1
ATOM 2586 N N . LEU A 1 330 ? 37.041 -0.141 -57.979 1.00 75.06 330 LEU A N 1
ATOM 2587 C CA . LEU A 1 330 ? 36.009 -0.528 -57.015 1.00 75.06 330 LEU A CA 1
ATOM 2588 C C . LEU A 1 330 ? 34.852 -1.276 -57.687 1.00 75.06 330 LEU A C 1
ATOM 2590 O O . LEU A 1 330 ? 34.420 -2.297 -57.157 1.00 75.06 330 LEU A O 1
ATOM 2594 N N . GLU A 1 331 ? 34.402 -0.826 -58.859 1.00 76.44 331 GLU A N 1
ATOM 2595 C CA . GLU A 1 331 ? 33.350 -1.476 -59.651 1.00 76.44 331 GLU A CA 1
ATOM 2596 C C . GLU A 1 331 ? 33.745 -2.903 -60.063 1.00 76.44 331 GLU A C 1
ATOM 2598 O O . GLU A 1 331 ? 32.937 -3.825 -59.940 1.00 76.44 331 GLU A O 1
ATOM 2603 N N . SER A 1 332 ? 35.014 -3.132 -60.417 1.00 76.50 332 SER A N 1
ATOM 2604 C CA . SER A 1 332 ? 35.542 -4.476 -60.697 1.00 76.50 332 SER A CA 1
ATOM 2605 C C . SER A 1 332 ? 35.550 -5.404 -59.469 1.00 76.50 332 SER A C 1
ATOM 2607 O O . SER A 1 332 ? 35.420 -6.621 -59.605 1.00 76.50 332 SER A O 1
ATOM 2609 N N . MET A 1 333 ? 35.646 -4.841 -58.257 1.00 75.00 333 MET A N 1
ATOM 2610 C CA . MET A 1 333 ? 35.648 -5.578 -56.987 1.00 75.00 333 MET A CA 1
ATOM 2611 C C . MET A 1 333 ? 34.242 -5.768 -56.386 1.00 75.00 333 MET A C 1
ATOM 2613 O O . MET A 1 333 ? 34.070 -6.592 -55.482 1.00 75.00 333 MET A O 1
ATOM 2617 N N . MET A 1 334 ? 33.214 -5.065 -56.886 1.00 75.62 334 MET A N 1
ATOM 2618 C CA . MET A 1 334 ? 31.827 -5.184 -56.405 1.00 75.62 334 MET A CA 1
ATOM 2619 C C . MET A 1 334 ? 31.256 -6.611 -56.505 1.00 75.62 334 MET A C 1
ATOM 2621 O O . MET A 1 334 ? 30.604 -7.037 -55.548 1.00 75.62 334 MET A O 1
ATOM 2625 N N . PRO A 1 335 ? 31.477 -7.391 -57.587 1.00 77.81 335 PRO A N 1
ATOM 2626 C CA . PRO A 1 335 ? 30.978 -8.764 -57.677 1.00 77.81 335 PRO A CA 1
ATOM 2627 C C . PRO A 1 335 ? 31.601 -9.683 -56.624 1.00 77.81 335 PRO A C 1
ATOM 2629 O O . PRO A 1 335 ? 30.896 -10.499 -56.033 1.00 77.81 335 PRO A O 1
ATOM 2632 N N . ALA A 1 336 ? 32.897 -9.512 -56.339 1.00 75.62 336 ALA A N 1
ATOM 2633 C CA . ALA A 1 336 ? 33.587 -10.265 -55.295 1.00 75.62 336 ALA A CA 1
ATOM 2634 C C . ALA A 1 336 ? 33.019 -9.927 -53.908 1.00 75.62 336 ALA A C 1
ATOM 2636 O O . ALA A 1 336 ? 32.728 -10.827 -53.123 1.00 75.62 336 ALA A O 1
ATOM 2637 N N . LEU A 1 337 ? 32.765 -8.642 -53.637 1.00 77.06 337 LEU A N 1
ATOM 2638 C CA . LEU A 1 337 ? 32.181 -8.180 -52.377 1.00 77.06 337 LEU A CA 1
ATOM 2639 C C . LEU A 1 337 ? 30.725 -8.654 -52.189 1.00 77.06 337 LEU A C 1
ATOM 2641 O O . LEU A 1 337 ? 30.354 -9.100 -51.103 1.00 77.06 337 LEU A O 1
ATOM 2645 N N . LYS A 1 338 ? 29.904 -8.612 -53.248 1.00 77.56 338 LYS A N 1
ATOM 2646 C CA . LYS A 1 338 ? 28.538 -9.170 -53.242 1.00 77.56 338 LYS A CA 1
ATOM 2647 C C . LYS A 1 338 ? 28.564 -10.699 -53.086 1.00 77.56 338 LYS A C 1
ATOM 2649 O O . LYS A 1 338 ? 27.716 -11.253 -52.390 1.00 77.56 338 LYS A O 1
ATOM 2654 N N . GLY A 1 339 ? 29.562 -11.372 -53.661 1.00 74.19 339 GLY A N 1
ATOM 2655 C CA . GLY A 1 339 ? 29.781 -12.814 -53.534 1.00 74.19 339 GLY A CA 1
ATOM 2656 C C . GLY A 1 339 ? 30.006 -13.272 -52.093 1.00 74.19 339 GLY A C 1
ATOM 2657 O O . GLY A 1 339 ? 29.388 -14.248 -51.682 1.00 74.19 339 GLY A O 1
ATOM 2658 N N . LEU A 1 340 ? 30.784 -12.523 -51.300 1.00 73.19 340 LEU A N 1
ATOM 2659 C CA . LEU A 1 340 ? 31.052 -12.825 -49.880 1.00 73.19 340 LEU A CA 1
ATOM 2660 C C . LEU A 1 340 ? 29.791 -12.857 -49.006 1.00 73.19 340 LEU A C 1
ATOM 2662 O O . LEU A 1 340 ? 29.708 -13.578 -48.015 1.00 73.19 340 LEU A O 1
ATOM 2666 N N . VAL A 1 341 ? 28.803 -12.046 -49.369 1.00 69.31 341 VAL A N 1
ATOM 2667 C CA . VAL A 1 341 ? 27.528 -11.926 -48.660 1.00 69.31 341 VAL A CA 1
ATOM 2668 C C . VAL A 1 341 ? 26.555 -13.031 -49.073 1.00 69.31 341 VAL A C 1
ATOM 2670 O O . VAL A 1 341 ? 25.790 -13.527 -48.239 1.00 69.31 341 VAL A O 1
ATOM 2673 N N . LEU A 1 342 ? 26.586 -13.398 -50.359 1.00 63.66 342 LEU A N 1
ATOM 2674 C CA . LEU A 1 342 ? 25.696 -14.374 -50.984 1.00 63.66 342 LEU A CA 1
ATOM 2675 C C . LEU A 1 342 ? 26.136 -15.828 -50.750 1.00 63.66 342 LEU A C 1
ATOM 2677 O O . LEU A 1 342 ? 25.278 -16.697 -50.630 1.00 63.66 342 LEU A O 1
ATOM 2681 N N . SER A 1 343 ? 27.437 -16.106 -50.631 1.00 57.00 343 SER A N 1
ATOM 2682 C CA . SER A 1 343 ? 27.966 -17.453 -50.361 1.00 57.00 343 SER A CA 1
ATOM 2683 C C . SER A 1 343 ? 27.612 -17.960 -48.959 1.00 57.00 343 SER A C 1
ATOM 2685 O O . SER A 1 343 ? 27.284 -19.130 -48.786 1.00 57.00 343 SER A O 1
ATOM 2687 N N . ASN A 1 344 ? 27.555 -17.063 -47.971 1.00 54.88 344 ASN A N 1
ATOM 2688 C CA . ASN A 1 344 ? 27.179 -17.376 -46.586 1.00 54.88 344 ASN A CA 1
ATOM 2689 C C . ASN A 1 344 ? 25.659 -17.593 -46.380 1.00 54.88 344 ASN A C 1
ATOM 2691 O O . ASN A 1 344 ? 25.170 -17.577 -45.249 1.00 54.88 344 ASN A O 1
ATOM 2695 N N . LEU A 1 345 ? 24.873 -17.753 -47.455 1.00 48.28 345 LEU A N 1
ATOM 2696 C CA . LEU A 1 345 ? 23.457 -18.149 -47.384 1.00 48.28 345 LEU A CA 1
ATOM 2697 C C . LEU A 1 345 ? 23.237 -19.668 -47.353 1.00 48.28 345 LEU A C 1
ATOM 2699 O O . LEU A 1 345 ? 22.128 -20.082 -47.021 1.00 48.28 345 LEU A O 1
ATOM 2703 N N . GLN A 1 346 ? 24.236 -20.480 -47.714 1.00 33.12 346 GLN A N 1
ATOM 2704 C CA . GLN A 1 346 ? 24.080 -21.937 -47.857 1.00 33.12 346 GLN A CA 1
ATOM 2705 C C . GLN A 1 346 ? 24.611 -22.762 -46.672 1.00 33.12 346 GLN A C 1
ATOM 2707 O O . GLN A 1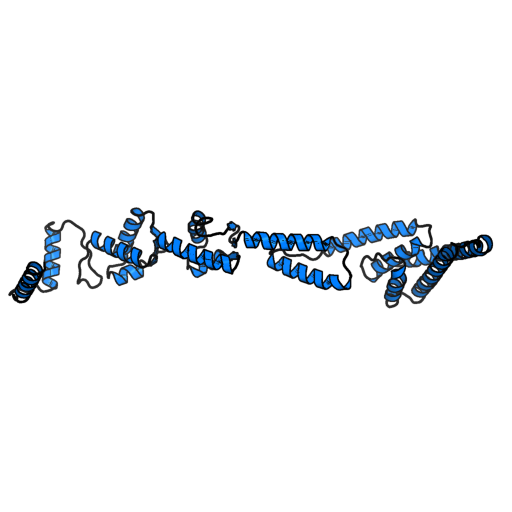 346 ? 24.532 -23.989 -46.717 1.00 33.12 346 GLN A O 1
ATOM 2712 N N . SER A 1 347 ? 25.109 -22.110 -45.619 1.00 31.86 347 SER A N 1
ATOM 2713 C CA . SER A 1 347 ? 25.604 -22.739 -44.385 1.00 31.86 347 SER A CA 1
ATOM 2714 C C . SER A 1 347 ? 24.704 -22.466 -43.188 1.00 31.86 347 SER A C 1
ATOM 2716 O O . SER A 1 347 ? 24.443 -21.261 -42.939 1.00 31.86 347 SER A O 1
#

InterPro domains:
  IPR018611 E3 UFM1-protein ligase 1 [PTHR31057] (2-200)
  IPR056579 E3 UFM1-protein ligase 1-like, N-terminal [PF09743] (4-201)
  IPR056761 E3 UFM1-protein ligase-like, C-terminal domain [PF25041] (227-340)

Foldseek 3Di:
DCPVVVVVVVVVVVVVVPPDPDDDDLVNVVVVVVVCVVVCVPVADWFAFPVRRDIDGLVRLLVQVVVVCVVPQKDALVVSCVVVRGDSVSSVVSVVVSCVVDVQWDADPRMIHGLVNLLVVLLVVQVVCVVVQKDFLVVVCVVVVHDSVVVCVSCVVVDPPNRQWDDDPRMTGHPVLVVVLVVLVVVLVVVVPDDDDPVCVVVSVVSVCVSCVSSVHDPDDDPPVVLLVVLVVVLVVLLVCLVPDPALLVNLQSLLQNVCCLQVVDGDRDDLVCSVVSLVVCVVPDDPVLSVLSVVSNVLSVVLVVLVVVPPDDDPDPSVVVNVVSRVVSSVSSVVSSCSSVVSPVD

Sequence (347 aa):
MDEELLELQRQFEFAQQAKSSIRLSERNVVELVQKLQELQIIDFDLLHTVSGKEYITPEQLRLEILAEIKKLGRVSLIDLADIIGVDLYHVEKQAQLVVSDDPTLMLVQGEIISHSYWDSVAEEINERLQECSQIALAELAAQLNIGSELVTIVLEPRLGTIVKGKLEGGQLYTPMYVARVGAMVRGAARGVTVPTNLARVEIFMTALRTLAEESGLHVKELDKKLERTILHSYRKELMSQVSVETDPVSLLPKVISLLYIQVHKKALQAPGRAIFVAVARLKDKLDDSAFKILMDYHSATVALLALISATTDDEQDCSSDRILSKRELLESMMPALKGLVLSNLQS

Radius of gyration: 46.03 Å; chains: 1; bounding box: 87×48×132 Å

Secondary structure (DSSP, 8-state):
--HHHHHHHHHHHHHHHS--S-PPPHHHHHHHHHHHHHTTSS-S--EEBTTSS-EE-HHHHHHHHHHHHHHHSEEEHHHHHHHHTB-HHHHHHHHHHHHHH-TTEEEETTEEEEHHHHHHHHHHHHHHHHHHSEEEHHHHHHHHTS-HHHHHHHHGGGBTTTB--EEETTEEE-HHHHHHHHHHHHHHHHHHTS---HHHHHHHHHHHHHHHHHTT---PPPPHHHHHHHHHHHHHHHHHHHHH---HHHHHHHHHHHHHHHHHSS-----GGGHHHHHHHHGGGS-HHHHHHHHHHHHHHHHHHHHHHHTTSS-HHHHHHHHHHHHHHHHHHHHHHHHHHHHTT--